Protein AF-A0A7X7SM63-F1 (afdb_monomer)

pLDDT: mean 92.42, std 7.91, range [64.44, 98.81]

Sequence (178 aa):
MRKPRIIAAFAYRYEPDWLIDDLRENLSWVDGFAELNDRDRTEPWRVRAERSSELKRLALEMEPDWIYWTAPDERLEDRAADVLRALAERRRLGRVTLHLRELWTPGAWRADGVWGRKRRTRFFRPDGRHLARRAVDLNIYHLKMIEPENRAERQRVHTLANTWDNRRRGFAYMTDER

Structure (mmCIF, N/CA/C/O backbone):
data_AF-A0A7X7SM63-F1
#
_entry.id   AF-A0A7X7SM63-F1
#
loop_
_atom_site.group_PDB
_atom_site.id
_atom_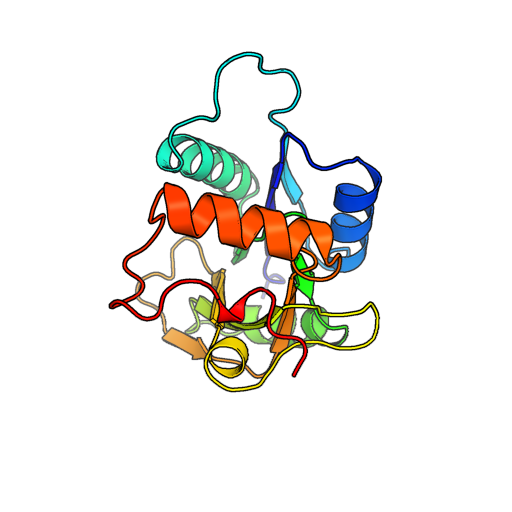site.type_symbol
_atom_site.label_atom_id
_atom_site.label_alt_id
_atom_site.label_comp_id
_atom_site.label_asym_id
_atom_site.label_entity_id
_atom_site.label_seq_id
_atom_site.pdbx_PDB_ins_code
_atom_site.Cartn_x
_atom_site.Cartn_y
_atom_site.Cartn_z
_atom_site.occupancy
_atom_site.B_iso_or_equiv
_atom_site.auth_seq_id
_atom_site.auth_comp_id
_atom_site.auth_asym_id
_atom_site.auth_atom_id
_atom_site.pdbx_PDB_model_num
ATOM 1 N N . MET A 1 1 ? -20.284 2.422 20.052 1.00 65.62 1 MET A N 1
ATOM 2 C CA . MET A 1 1 ? -18.870 2.810 19.818 1.00 65.62 1 MET A CA 1
ATOM 3 C C . MET A 1 1 ? -18.793 3.475 18.450 1.00 65.62 1 MET A C 1
ATOM 5 O O . MET A 1 1 ? -19.517 3.032 17.569 1.00 65.62 1 MET A O 1
ATOM 9 N N . ARG A 1 2 ? -17.991 4.536 18.265 1.00 87.31 2 ARG A N 1
ATOM 10 C CA . ARG A 1 2 ? -17.812 5.156 16.937 1.00 87.31 2 ARG A CA 1
ATOM 11 C C . ARG A 1 2 ? -17.118 4.158 15.999 1.00 87.31 2 ARG A C 1
ATOM 13 O O . ARG A 1 2 ? -16.179 3.491 16.429 1.00 87.31 2 ARG A O 1
ATOM 20 N N . LYS A 1 3 ? -17.571 4.071 14.742 1.00 92.06 3 LYS A N 1
ATOM 21 C CA . LYS A 1 3 ? -16.912 3.287 13.683 1.00 92.06 3 LYS A CA 1
ATOM 22 C C . LYS A 1 3 ? -15.440 3.730 13.559 1.00 92.06 3 LYS A C 1
ATOM 24 O O . LYS A 1 3 ? -15.211 4.940 13.461 1.00 92.06 3 LYS A O 1
ATOM 29 N N . PRO A 1 4 ? -14.458 2.805 13.572 1.00 96.69 4 PRO A N 1
ATOM 30 C CA . PRO A 1 4 ? -13.053 3.161 13.397 1.00 96.69 4 PRO A CA 1
ATOM 31 C C . PRO A 1 4 ? -12.824 3.881 12.066 1.00 96.69 4 PRO A C 1
ATOM 33 O O . PRO A 1 4 ? -13.237 3.377 11.020 1.00 96.69 4 PRO A O 1
ATOM 36 N N . ARG A 1 5 ? -12.149 5.030 12.121 1.00 98.06 5 ARG A N 1
ATOM 37 C CA . ARG A 1 5 ? -11.764 5.844 10.968 1.00 98.06 5 ARG A CA 1
ATOM 38 C C . ARG A 1 5 ? -10.471 5.303 10.364 1.00 98.06 5 ARG A C 1
ATOM 40 O O . ARG A 1 5 ? -9.452 5.211 11.050 1.00 98.06 5 ARG A O 1
ATOM 47 N N . ILE A 1 6 ? -10.522 4.938 9.092 1.00 98.69 6 ILE A N 1
ATOM 48 C CA . ILE A 1 6 ? -9.435 4.325 8.333 1.00 98.69 6 ILE A CA 1
ATOM 49 C C . ILE A 1 6 ? -8.991 5.293 7.245 1.00 98.69 6 ILE A C 1
ATOM 51 O O . ILE A 1 6 ? -9.789 5.648 6.385 1.00 98.69 6 ILE A O 1
ATOM 55 N N . ILE A 1 7 ? -7.716 5.671 7.257 1.00 98.81 7 ILE A N 1
ATOM 56 C CA . ILE A 1 7 ? -7.120 6.544 6.242 1.00 98.81 7 ILE A CA 1
ATOM 57 C C . ILE A 1 7 ? -6.107 5.749 5.427 1.00 98.81 7 ILE A C 1
ATOM 59 O O . ILE A 1 7 ? -5.175 5.160 5.982 1.00 98.81 7 ILE A O 1
ATOM 63 N N . ALA A 1 8 ? -6.276 5.719 4.109 1.00 98.81 8 ALA A N 1
ATOM 64 C CA . ALA A 1 8 ? -5.251 5.202 3.215 1.00 98.81 8 ALA A CA 1
ATOM 65 C C . ALA A 1 8 ? -4.164 6.264 3.016 1.00 98.81 8 ALA A C 1
ATOM 67 O O . ALA A 1 8 ? -4.473 7.435 2.828 1.00 98.81 8 ALA A O 1
ATOM 68 N N . ALA A 1 9 ? -2.896 5.864 3.071 1.00 98.75 9 ALA A N 1
ATOM 69 C CA . ALA A 1 9 ? -1.756 6.761 2.926 1.00 98.75 9 ALA A CA 1
ATOM 70 C C . ALA A 1 9 ? -0.809 6.242 1.844 1.00 98.75 9 ALA A C 1
ATOM 72 O O . ALA A 1 9 ? -0.283 5.129 1.960 1.00 98.75 9 ALA A O 1
ATOM 73 N N . PHE A 1 10 ? -0.570 7.048 0.812 1.00 98.12 10 PHE A N 1
ATOM 74 C CA . PHE A 1 10 ? 0.353 6.727 -0.275 1.00 98.12 10 PHE A CA 1
ATOM 75 C C . PHE A 1 10 ? 0.996 7.992 -0.857 1.00 98.12 10 PHE A C 1
ATOM 77 O O . PHE A 1 10 ? 0.507 9.107 -0.697 1.00 98.12 10 PHE A O 1
ATOM 84 N N . ALA A 1 11 ? 2.143 7.808 -1.505 1.00 96.06 11 ALA A N 1
ATOM 85 C CA . ALA A 1 11 ? 2.882 8.873 -2.173 1.00 96.06 11 ALA A CA 1
ATOM 86 C C . ALA A 1 11 ? 3.219 8.437 -3.596 1.00 96.06 11 ALA A C 1
ATOM 88 O O . ALA A 1 11 ? 3.510 7.257 -3.812 1.00 96.06 11 ALA A O 1
ATOM 89 N N . TYR A 1 12 ? 3.225 9.384 -4.526 1.00 94.06 12 TYR A N 1
ATOM 90 C CA . TYR A 1 12 ? 3.512 9.141 -5.937 1.00 94.06 12 TYR A CA 1
ATOM 91 C C . TYR A 1 12 ? 4.202 10.344 -6.574 1.00 94.06 12 TYR A C 1
ATOM 93 O O . TYR A 1 12 ? 4.116 11.469 -6.081 1.00 94.06 12 TYR A O 1
ATOM 101 N N . ARG A 1 13 ? 4.922 10.081 -7.663 1.00 91.31 13 ARG A N 1
ATOM 102 C CA . ARG A 1 13 ? 5.610 11.103 -8.462 1.00 91.31 13 ARG A CA 1
ATOM 103 C C . ARG A 1 13 ? 5.678 10.760 -9.939 1.00 91.31 13 ARG A C 1
ATOM 105 O O . ARG A 1 13 ? 5.545 11.648 -10.764 1.00 91.31 13 ARG A O 1
ATOM 112 N N . TYR A 1 14 ? 5.933 9.501 -10.272 1.00 89.56 14 TYR A N 1
ATOM 113 C CA . TYR A 1 14 ? 6.109 9.071 -11.665 1.00 89.56 14 TYR A CA 1
ATOM 114 C C . TYR A 1 14 ? 4.951 8.207 -12.149 1.00 89.56 14 TYR A C 1
ATOM 116 O O . TYR A 1 14 ? 4.842 7.904 -13.331 1.00 89.56 14 TYR A O 1
ATOM 124 N N . GLU A 1 15 ? 4.101 7.787 -11.221 1.00 92.94 15 GLU A N 1
ATOM 125 C CA . GLU A 1 15 ? 2.956 6.950 -11.485 1.00 92.94 15 GLU A CA 1
ATOM 126 C C . GLU A 1 15 ? 1.916 7.723 -12.309 1.00 92.94 15 GLU A C 1
ATOM 128 O O . GLU A 1 15 ? 1.622 8.879 -11.980 1.00 92.94 15 GLU A O 1
ATOM 133 N N . PRO A 1 16 ? 1.368 7.117 -13.376 1.00 94.62 16 PRO A N 1
ATOM 134 C CA . 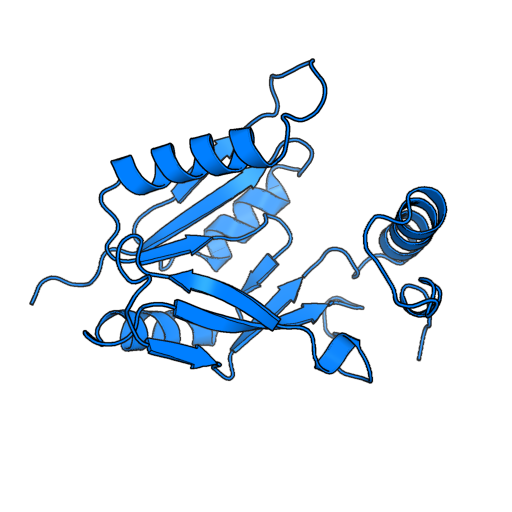PRO A 1 16 ? 0.353 7.748 -14.212 1.00 94.62 16 PRO A CA 1
ATOM 135 C C . PRO A 1 16 ? -0.982 7.862 -13.467 1.00 94.62 16 PRO A C 1
ATOM 137 O O . PRO A 1 16 ? -1.242 7.100 -12.536 1.00 94.62 16 PRO A O 1
ATOM 140 N N . ASP A 1 17 ? -1.843 8.786 -13.898 1.00 96.25 17 ASP A N 1
ATOM 141 C CA . ASP A 1 17 ? -3.137 9.052 -13.247 1.00 96.25 17 ASP A CA 1
ATOM 142 C C . ASP A 1 17 ? -4.014 7.812 -13.128 1.00 96.25 17 ASP A C 1
ATOM 144 O O . ASP A 1 17 ? -4.489 7.511 -12.037 1.00 96.25 17 ASP A O 1
ATOM 148 N N . TRP A 1 18 ? -4.109 7.018 -14.197 1.00 96.50 18 TRP A N 1
ATOM 149 C CA . TRP A 1 18 ? -4.913 5.795 -14.193 1.00 96.50 18 TRP A CA 1
ATOM 150 C C . TRP A 1 18 ? -4.514 4.820 -13.075 1.00 96.50 18 TRP A C 1
ATOM 152 O O . TRP A 1 18 ? -5.370 4.136 -12.525 1.00 96.50 18 TRP A O 1
ATOM 162 N N . LEU A 1 19 ? -3.229 4.765 -12.696 1.00 96.06 19 LEU A N 1
ATOM 163 C CA . LEU A 1 19 ? -2.759 3.867 -11.638 1.00 96.06 19 LEU A CA 1
ATOM 164 C C . LEU A 1 19 ? -3.182 4.369 -10.252 1.00 96.06 19 LEU A C 1
ATOM 166 O O . LEU A 1 19 ? -3.439 3.561 -9.354 1.00 96.06 19 LEU A O 1
ATOM 170 N N . ILE A 1 20 ? -3.238 5.693 -10.083 1.00 98.19 20 ILE A N 1
ATOM 171 C CA . ILE A 1 20 ? -3.711 6.346 -8.860 1.00 98.19 20 ILE A CA 1
ATOM 172 C C . ILE A 1 20 ? -5.225 6.195 -8.730 1.00 98.19 20 ILE A C 1
ATOM 174 O O . ILE A 1 20 ? -5.712 5.870 -7.649 1.00 98.19 20 ILE A O 1
ATOM 178 N N . ASP A 1 21 ? -5.962 6.384 -9.819 1.00 98.25 21 ASP A N 1
ATOM 179 C CA . ASP A 1 21 ? -7.420 6.273 -9.822 1.00 98.25 21 ASP A CA 1
ATOM 180 C C . ASP A 1 21 ? -7.873 4.840 -9.531 1.00 98.25 21 ASP A C 1
ATOM 182 O O . ASP A 1 21 ? -8.702 4.627 -8.648 1.00 98.25 21 ASP A O 1
ATOM 186 N N . ASP A 1 22 ? -7.230 3.850 -10.147 1.00 97.75 22 ASP A N 1
ATOM 187 C CA . ASP A 1 22 ? -7.488 2.432 -9.879 1.00 97.75 22 ASP A CA 1
ATOM 188 C C . ASP A 1 22 ? -7.125 2.033 -8.427 1.00 97.75 22 ASP A C 1
ATOM 190 O O . ASP A 1 22 ? -7.806 1.227 -7.789 1.00 97.75 22 ASP A O 1
ATOM 194 N N . LEU A 1 23 ? -6.097 2.654 -7.824 1.00 98.56 23 LEU A N 1
ATOM 195 C CA . LEU A 1 23 ? -5.823 2.486 -6.389 1.00 98.56 23 LEU A CA 1
ATOM 196 C C . LEU A 1 23 ? -6.958 3.058 -5.529 1.00 98.56 23 LEU A C 1
ATOM 198 O O . LEU A 1 23 ? -7.365 2.424 -4.552 1.00 98.56 23 LEU A O 1
ATOM 202 N N . ARG A 1 24 ? -7.442 4.264 -5.848 1.00 98.62 24 ARG A N 1
ATOM 203 C CA . ARG A 1 24 ? -8.539 4.906 -5.109 1.00 98.62 24 ARG A CA 1
ATOM 204 C C . ARG A 1 24 ? -9.820 4.090 -5.213 1.00 98.62 24 ARG A C 1
ATOM 206 O O . ARG A 1 24 ? -10.508 3.948 -4.206 1.00 98.62 24 ARG A O 1
ATOM 213 N N . GLU A 1 25 ? -10.104 3.509 -6.375 1.00 98.56 25 GLU A N 1
ATOM 214 C CA . GLU A 1 25 ? -11.235 2.601 -6.570 1.00 98.56 25 GLU A CA 1
ATOM 215 C C . GLU A 1 25 ? -11.108 1.350 -5.686 1.00 98.56 25 GLU A C 1
ATOM 217 O O . GLU A 1 25 ? -12.004 1.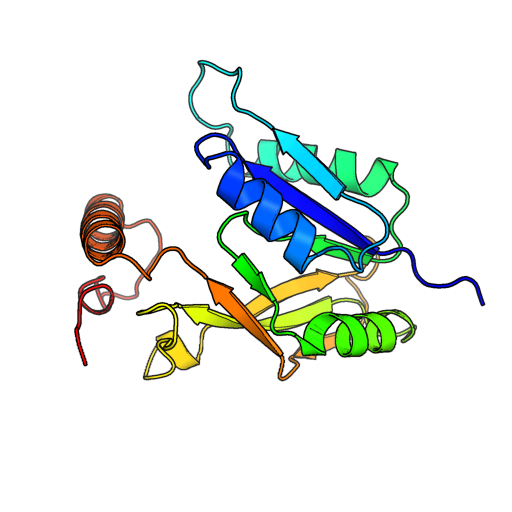0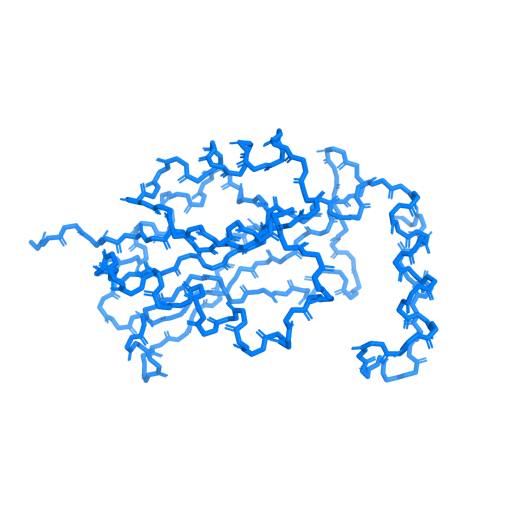70 -4.883 1.00 98.56 25 GLU A O 1
ATOM 222 N N . ASN A 1 26 ? -9.955 0.666 -5.727 1.00 98.50 26 ASN A N 1
ATOM 223 C CA . ASN A 1 26 ? -9.669 -0.503 -4.882 1.00 98.50 26 ASN A CA 1
ATOM 224 C C . ASN A 1 26 ? -9.769 -0.200 -3.373 1.00 98.50 26 ASN A C 1
ATOM 226 O O . ASN A 1 26 ? -10.050 -1.081 -2.557 1.00 98.50 26 ASN A O 1
ATOM 230 N N . LEU A 1 27 ? -9.545 1.057 -2.988 1.00 98.62 27 LEU A N 1
ATOM 231 C CA . LEU A 1 27 ? -9.586 1.532 -1.609 1.00 98.62 27 LEU A CA 1
ATOM 232 C C . LEU A 1 27 ? -10.815 2.386 -1.287 1.00 98.62 27 LEU A C 1
ATOM 234 O O . LEU A 1 27 ? -10.866 2.967 -0.208 1.00 98.62 27 LEU A O 1
ATOM 238 N N . SER A 1 28 ? -11.828 2.427 -2.152 1.00 98.12 28 SER A N 1
ATOM 239 C CA . SER A 1 28 ? -13.031 3.264 -1.991 1.00 98.12 28 SER A CA 1
ATOM 240 C C . SER A 1 28 ? -13.815 3.003 -0.695 1.00 98.12 28 SER A C 1
ATOM 242 O O . SER A 1 28 ? -14.612 3.829 -0.258 1.00 98.12 28 SER A O 1
ATOM 244 N N . TRP A 1 29 ? -13.555 1.874 -0.036 1.00 97.94 29 TRP A N 1
ATOM 245 C CA . TRP A 1 29 ? -14.133 1.494 1.248 1.00 97.94 29 TRP A CA 1
ATOM 246 C C . TRP A 1 29 ? -13.511 2.201 2.467 1.00 97.94 29 TRP A C 1
ATOM 248 O O . TRP A 1 29 ? -14.039 2.036 3.573 1.00 97.94 29 TRP A O 1
ATOM 258 N N . VAL A 1 30 ? -12.389 2.922 2.331 1.00 98.50 30 VAL A N 1
ATOM 259 C CA . VAL A 1 30 ? -11.742 3.680 3.426 1.00 98.50 30 VAL A CA 1
ATOM 260 C C . VAL A 1 30 ? -12.432 5.029 3.670 1.00 98.50 30 VAL A C 1
ATOM 262 O O . VAL A 1 30 ? -13.278 5.455 2.896 1.00 98.50 30 VAL A O 1
ATOM 265 N N . ASP A 1 31 ? -12.100 5.711 4.768 1.00 98.56 31 ASP A N 1
ATOM 266 C CA . ASP A 1 31 ? -12.757 6.967 5.171 1.00 98.56 31 ASP A CA 1
ATOM 267 C C . ASP A 1 31 ? -12.008 8.230 4.694 1.00 98.56 31 ASP A C 1
ATOM 269 O O . ASP A 1 31 ? -12.405 9.351 5.014 1.00 98.56 31 ASP A O 1
ATOM 273 N N . GLY A 1 32 ? -10.899 8.067 3.970 1.00 98.44 32 GLY A N 1
ATOM 274 C CA . GLY A 1 32 ? -10.148 9.167 3.371 1.00 98.44 32 GLY A CA 1
ATOM 275 C C . GLY A 1 32 ? -8.767 8.767 2.854 1.00 98.44 32 GLY A C 1
ATOM 276 O O . GLY A 1 32 ? -8.228 7.713 3.206 1.00 98.44 32 GLY A O 1
ATOM 277 N N . PHE A 1 33 ? -8.192 9.651 2.040 1.00 98.75 33 PHE A N 1
ATOM 278 C CA . PHE A 1 33 ? -6.893 9.478 1.401 1.00 98.75 33 PHE A CA 1
ATOM 279 C C . PHE A 1 33 ? -5.928 10.582 1.837 1.00 98.75 33 PHE A C 1
ATOM 281 O O . PHE A 1 33 ? -6.157 11.761 1.581 1.00 98.75 33 PHE A O 1
ATOM 288 N N . ALA A 1 34 ? -4.843 10.188 2.495 1.00 98.56 34 ALA A N 1
ATOM 289 C CA . ALA A 1 34 ? -3.681 11.030 2.716 1.00 98.56 34 ALA A CA 1
ATOM 290 C C . ALA A 1 34 ? -2.713 10.818 1.552 1.00 98.56 34 ALA A C 1
ATOM 292 O O . ALA A 1 34 ? -2.039 9.788 1.467 1.00 98.56 34 ALA A O 1
ATOM 293 N N . GLU A 1 35 ? -2.672 11.785 0.645 1.00 97.62 35 GLU A N 1
ATOM 294 C CA . GLU A 1 35 ? -1.914 11.688 -0.597 1.00 97.62 35 GLU A CA 1
ATOM 295 C C . GLU A 1 35 ? -0.758 12.674 -0.612 1.00 97.62 35 GLU A C 1
ATOM 297 O O . GLU A 1 35 ? -0.945 13.874 -0.424 1.00 97.62 35 GLU A O 1
ATOM 302 N N . LEU A 1 36 ? 0.440 12.167 -0.887 1.00 96.19 36 LEU A N 1
ATOM 303 C CA . LEU A 1 36 ? 1.595 13.006 -1.180 1.00 96.19 36 LEU A CA 1
ATOM 304 C C . LEU A 1 36 ? 1.920 12.915 -2.674 1.00 96.19 36 LEU A C 1
ATOM 306 O O . LEU A 1 36 ? 2.619 11.992 -3.105 1.00 96.19 36 LEU A O 1
ATOM 310 N N . ASN A 1 37 ? 1.397 13.872 -3.440 1.00 94.25 37 ASN A N 1
ATOM 311 C CA . ASN A 1 37 ? 1.716 14.066 -4.851 1.00 94.25 37 ASN A CA 1
ATOM 312 C C . ASN A 1 37 ? 2.986 14.922 -4.977 1.00 94.25 37 ASN A C 1
ATOM 314 O O . ASN A 1 37 ? 2.984 16.095 -4.614 1.00 94.25 37 ASN A O 1
ATOM 318 N N . ASP A 1 38 ? 4.066 14.326 -5.479 1.00 91.12 38 ASP A N 1
ATOM 319 C CA . ASP A 1 38 ? 5.384 14.962 -5.606 1.00 91.12 38 ASP A CA 1
ATOM 320 C C . ASP A 1 38 ? 5.758 15.263 -7.073 1.00 91.12 38 ASP A C 1
ATOM 322 O O . ASP A 1 38 ? 6.936 15.441 -7.387 1.00 91.12 38 ASP A O 1
ATOM 326 N N . ARG A 1 39 ? 4.776 15.270 -7.992 1.00 90.38 39 ARG A N 1
ATOM 327 C CA . ARG A 1 39 ? 4.979 15.409 -9.452 1.00 90.38 39 ARG A CA 1
ATOM 328 C C . ARG A 1 39 ? 5.608 16.731 -9.878 1.00 90.38 39 ARG A C 1
ATOM 330 O O . ARG A 1 39 ? 6.447 16.727 -10.773 1.00 90.38 39 ARG A O 1
ATOM 337 N N . ASP A 1 40 ? 5.247 17.827 -9.219 1.00 87.44 40 ASP A N 1
ATOM 338 C CA . ASP A 1 40 ? 5.683 19.175 -9.615 1.00 87.44 40 ASP A CA 1
ATOM 339 C C . ASP A 1 40 ? 7.127 19.488 -9.202 1.00 87.44 40 ASP A C 1
ATOM 341 O O . ASP A 1 40 ? 7.682 20.533 -9.545 1.00 87.44 40 ASP A O 1
ATOM 345 N N . ARG A 1 41 ? 7.769 18.587 -8.454 1.00 82.81 41 ARG A N 1
ATOM 346 C CA . ARG A 1 41 ? 9.151 18.776 -8.028 1.00 82.81 41 ARG A CA 1
ATOM 347 C C . ARG A 1 41 ? 10.137 18.426 -9.122 1.00 82.81 41 ARG A C 1
ATOM 349 O O . ARG A 1 41 ? 10.047 17.382 -9.769 1.00 82.81 41 ARG A O 1
ATOM 356 N N . THR A 1 42 ? 11.178 19.241 -9.215 1.00 78.44 42 THR A N 1
ATOM 357 C CA . THR A 1 42 ? 12.301 19.040 -10.134 1.00 78.44 42 THR A CA 1
ATOM 358 C C . THR A 1 42 ? 13.523 18.438 -9.440 1.00 78.44 42 THR A C 1
ATOM 360 O O . THR A 1 42 ? 14.338 17.799 -10.103 1.00 78.44 42 THR A O 1
ATOM 363 N N . GLU A 1 43 ? 13.650 18.548 -8.110 1.00 81.19 43 GLU A N 1
ATOM 364 C CA . GLU A 1 43 ? 14.788 17.963 -7.388 1.00 81.19 43 GLU A CA 1
ATOM 365 C C . GLU A 1 43 ? 14.692 16.432 -7.321 1.00 81.19 43 GLU A C 1
ATOM 367 O O . GLU A 1 43 ? 13.588 15.880 -7.397 1.00 81.19 43 GLU A O 1
ATOM 372 N N . PRO A 1 44 ? 15.810 15.706 -7.129 1.00 75.12 44 PRO A N 1
ATOM 373 C CA . PRO A 1 44 ? 15.775 14.269 -6.876 1.00 75.12 44 PRO A CA 1
ATOM 374 C C . PRO A 1 44 ? 14.815 13.894 -5.740 1.00 75.12 44 PRO A C 1
ATOM 376 O O . PRO A 1 44 ? 14.492 14.711 -4.877 1.00 75.12 44 PRO A O 1
ATOM 379 N N . TRP A 1 45 ? 14.358 12.637 -5.726 1.00 65.00 45 TRP A N 1
ATOM 380 C CA . TRP A 1 45 ? 13.504 12.137 -4.647 1.00 65.00 45 TRP A CA 1
ATOM 381 C C . TRP A 1 45 ? 14.088 12.482 -3.278 1.00 65.00 45 TRP A C 1
ATOM 383 O O . TRP A 1 45 ? 15.266 12.227 -3.015 1.00 65.00 45 TRP A O 1
ATOM 393 N N . ARG A 1 46 ? 13.228 12.984 -2.384 1.00 68.94 46 ARG A N 1
ATOM 394 C CA . ARG A 1 46 ? 13.576 13.162 -0.974 1.00 68.94 46 ARG A CA 1
ATOM 395 C C . ARG A 1 46 ? 14.189 11.887 -0.406 1.00 68.94 46 ARG A C 1
ATOM 397 O O . ARG A 1 46 ? 13.786 10.770 -0.759 1.00 68.94 46 ARG A O 1
ATOM 404 N N . VAL A 1 47 ? 15.072 12.055 0.579 1.00 77.38 47 VAL A N 1
ATOM 405 C CA . VAL A 1 47 ? 15.471 10.941 1.440 1.00 77.38 47 VAL A CA 1
ATOM 406 C C . VAL A 1 47 ? 14.192 10.289 1.961 1.00 77.38 47 VAL A C 1
ATOM 408 O O . VAL A 1 47 ? 13.288 10.963 2.458 1.00 77.38 47 VAL A O 1
ATOM 411 N N . ARG A 1 48 ? 14.091 8.963 1.827 1.00 81.06 48 ARG A N 1
ATOM 412 C CA . ARG A 1 48 ? 12.880 8.184 2.145 1.00 81.06 48 ARG A CA 1
ATOM 413 C C . ARG A 1 48 ? 12.243 8.566 3.487 1.00 81.06 48 ARG A C 1
ATOM 415 O O . ARG A 1 48 ? 11.019 8.500 3.615 1.00 81.06 48 ARG A O 1
ATOM 422 N N . ALA A 1 49 ? 13.067 8.919 4.473 1.00 85.75 49 ALA A N 1
ATOM 423 C CA . ALA A 1 49 ? 12.636 9.361 5.791 1.00 85.75 49 ALA A CA 1
ATOM 424 C C . ALA A 1 49 ? 11.756 10.618 5.727 1.00 85.75 49 ALA A C 1
ATOM 426 O O . ALA A 1 49 ? 10.658 10.588 6.267 1.00 85.75 49 ALA A O 1
ATOM 427 N N . GLU A 1 50 ? 12.170 11.665 5.012 1.00 87.88 50 GLU A N 1
ATOM 428 C CA . GLU A 1 50 ? 11.404 12.913 4.891 1.00 87.88 50 GLU A CA 1
ATOM 429 C C . GLU A 1 50 ? 10.045 12.682 4.236 1.00 87.88 50 GLU A C 1
ATOM 431 O O . GLU A 1 50 ? 9.021 13.086 4.776 1.00 87.88 50 GLU A O 1
ATOM 436 N N . ARG A 1 51 ? 10.020 11.951 3.113 1.00 89.56 51 ARG A N 1
ATOM 437 C CA . ARG A 1 51 ? 8.770 11.589 2.429 1.00 89.56 51 ARG A CA 1
ATOM 438 C C . ARG A 1 51 ? 7.828 10.815 3.350 1.00 89.56 51 ARG A C 1
ATOM 440 O O . ARG A 1 51 ? 6.624 11.037 3.345 1.00 89.56 51 ARG A O 1
ATOM 447 N N . SER A 1 52 ? 8.379 9.887 4.132 1.00 91.88 52 SER A N 1
ATOM 448 C CA . SER A 1 52 ? 7.589 9.097 5.080 1.00 91.88 52 SER A CA 1
ATOM 449 C C . SER A 1 52 ? 7.090 9.955 6.245 1.00 91.88 52 SER A C 1
ATOM 451 O O . SER A 1 52 ? 5.978 9.742 6.711 1.00 91.88 52 SER A O 1
ATOM 453 N N . SER A 1 53 ? 7.874 10.924 6.717 1.00 93.62 53 SER A N 1
ATOM 454 C CA . SER A 1 53 ? 7.441 11.865 7.752 1.00 93.62 53 SER A CA 1
ATOM 455 C C . SER A 1 53 ? 6.307 12.757 7.256 1.00 93.62 53 SER A C 1
ATOM 457 O O . SER A 1 53 ? 5.315 12.907 7.962 1.00 93.62 53 SER A O 1
ATOM 459 N N . GLU A 1 54 ? 6.413 13.272 6.033 1.00 94.94 54 GLU A N 1
ATOM 460 C CA . GLU A 1 54 ? 5.403 14.153 5.448 1.00 94.94 54 GLU A CA 1
ATOM 461 C C . GLU A 1 54 ? 4.089 13.421 5.168 1.00 94.94 54 GLU A C 1
ATOM 463 O O . GLU A 1 54 ? 3.029 13.840 5.624 1.00 94.94 54 GLU A O 1
ATOM 468 N N . LEU A 1 55 ? 4.150 12.254 4.520 1.00 96.69 55 LEU A N 1
ATOM 469 C CA . LEU A 1 55 ? 2.957 11.435 4.303 1.00 96.69 55 LEU A CA 1
ATOM 470 C C . LEU A 1 55 ? 2.305 11.015 5.631 1.00 96.69 55 LEU A C 1
ATOM 472 O O . LEU A 1 55 ? 1.082 10.967 5.751 1.00 96.69 55 LEU A O 1
ATOM 476 N N . LYS A 1 56 ? 3.116 10.733 6.658 1.00 96.81 56 LYS A N 1
ATOM 477 C CA . LYS A 1 56 ? 2.600 10.438 7.996 1.00 96.81 56 LYS A CA 1
ATOM 478 C C . LYS A 1 56 ? 1.909 11.655 8.612 1.00 96.81 56 LYS A C 1
ATOM 480 O O . LYS A 1 56 ? 0.875 11.466 9.240 1.00 96.81 56 LYS A O 1
ATOM 485 N N . ARG A 1 57 ? 2.457 12.864 8.453 1.00 98.06 57 ARG A N 1
ATOM 486 C CA . ARG A 1 57 ? 1.832 14.111 8.921 1.00 98.06 57 ARG A CA 1
ATOM 487 C C . ARG A 1 57 ? 0.451 14.286 8.288 1.00 98.06 57 ARG A C 1
ATOM 489 O O . ARG A 1 57 ? -0.519 14.371 9.032 1.00 98.06 57 ARG A O 1
ATOM 496 N N . LEU A 1 58 ? 0.363 14.203 6.957 1.00 98.31 58 LEU A N 1
ATOM 497 C CA . LEU A 1 58 ? -0.903 14.279 6.214 1.00 98.31 58 LEU A CA 1
ATOM 498 C C . LEU A 1 58 ? -1.923 13.253 6.719 1.00 98.31 58 LEU A C 1
ATOM 500 O O . LEU A 1 58 ? -3.075 13.586 6.973 1.00 98.31 58 LEU A O 1
ATOM 504 N N . ALA A 1 59 ? -1.492 12.007 6.932 1.00 98.38 59 ALA A N 1
ATOM 505 C CA . ALA A 1 59 ? -2.374 10.975 7.460 1.00 98.38 59 ALA A CA 1
ATOM 506 C C . ALA A 1 59 ? -2.861 11.283 8.880 1.00 98.38 59 ALA A C 1
ATOM 508 O O . ALA A 1 59 ? -4.021 11.025 9.173 1.00 98.38 59 ALA A O 1
ATOM 509 N N . LEU A 1 60 ? -2.009 11.818 9.761 1.00 98.31 60 LEU A N 1
ATOM 510 C CA . LEU A 1 60 ? -2.375 12.136 11.145 1.00 98.31 60 LEU A CA 1
ATOM 511 C C . LEU A 1 60 ? -3.313 13.341 11.266 1.00 98.31 60 LEU A C 1
ATOM 513 O O . LEU A 1 60 ? -4.165 13.332 12.149 1.00 98.31 60 LEU A O 1
ATOM 517 N N . GLU A 1 61 ? -3.194 14.332 10.383 1.00 98.38 61 GLU A N 1
ATOM 518 C CA . GLU A 1 61 ? -4.094 15.498 10.324 1.00 98.38 61 GLU A CA 1
ATOM 519 C C . GLU A 1 61 ? -5.547 15.113 10.020 1.00 98.38 61 GLU A C 1
ATOM 521 O O . GLU A 1 61 ? -6.470 15.846 10.355 1.00 98.38 61 GLU A O 1
ATOM 526 N N . MET A 1 62 ? -5.764 13.926 9.449 1.00 98.44 62 MET A N 1
ATOM 527 C CA . MET A 1 62 ? -7.093 13.359 9.202 1.00 98.44 62 MET A CA 1
ATOM 528 C C . MET A 1 62 ? -7.660 12.570 10.398 1.00 98.44 62 MET A C 1
ATOM 530 O O . MET A 1 62 ? -8.685 11.901 10.249 1.00 98.44 62 MET A O 1
ATOM 534 N N . GLU A 1 63 ? -6.982 12.598 11.550 1.00 97.81 63 GLU A N 1
ATOM 535 C CA . GLU A 1 63 ? -7.364 11.932 12.806 1.00 97.81 63 GLU A CA 1
ATOM 536 C C . GLU A 1 63 ? -7.741 10.435 12.656 1.00 97.81 63 GLU A C 1
ATOM 538 O O . GLU A 1 63 ? -8.836 10.006 13.040 1.00 97.81 63 GLU A O 1
ATOM 543 N N . PRO A 1 64 ? -6.861 9.593 12.080 1.00 98.19 64 PRO A N 1
ATOM 544 C CA . PRO A 1 64 ? -7.147 8.185 11.849 1.00 98.19 64 PRO A CA 1
ATOM 545 C C . PRO A 1 64 ? -7.135 7.381 13.150 1.00 98.19 64 PRO A C 1
ATOM 547 O O . PRO A 1 64 ? -6.204 7.478 13.950 1.00 98.19 64 PRO A O 1
ATOM 550 N N . ASP A 1 65 ? -8.079 6.449 13.284 1.00 97.88 65 ASP A N 1
ATOM 551 C CA . ASP A 1 65 ? -7.920 5.328 14.215 1.00 97.88 65 ASP A CA 1
ATOM 552 C C . ASP A 1 65 ? -6.931 4.296 13.639 1.00 97.88 65 ASP A C 1
ATOM 554 O O . ASP A 1 65 ? -6.172 3.654 14.371 1.00 97.88 65 ASP A O 1
ATOM 558 N N . TRP A 1 66 ? -6.926 4.153 12.309 1.00 98.56 66 TRP A N 1
ATOM 559 C CA . TRP A 1 66 ? -6.076 3.236 11.557 1.00 98.56 66 TRP A CA 1
ATOM 560 C C . TRP A 1 66 ? -5.568 3.863 10.258 1.00 98.56 66 TRP A C 1
ATOM 562 O O . TRP A 1 66 ? -6.287 4.583 9.572 1.00 98.56 66 TRP A O 1
ATOM 572 N N . ILE A 1 67 ? -4.339 3.515 9.886 1.00 98.75 67 ILE A N 1
ATOM 573 C CA . ILE A 1 67 ? -3.717 3.882 8.617 1.00 98.75 67 ILE A CA 1
ATOM 574 C C . ILE A 1 67 ? -3.517 2.619 7.777 1.00 98.75 67 ILE A C 1
ATOM 576 O O . ILE A 1 67 ? -2.933 1.642 8.260 1.00 98.75 67 ILE A O 1
ATOM 580 N N . TYR A 1 68 ? -3.964 2.650 6.521 1.00 98.69 68 TYR A N 1
ATOM 581 C CA . TYR A 1 68 ? -3.570 1.703 5.479 1.00 98.69 68 TYR A CA 1
ATOM 582 C C . TYR A 1 68 ? -2.471 2.329 4.611 1.00 98.69 68 TYR A C 1
ATOM 584 O O . TYR A 1 68 ? -2.731 3.112 3.706 1.00 98.69 68 TYR A O 1
ATOM 592 N N . TRP A 1 69 ? -1.216 2.023 4.922 1.00 98.44 69 TRP A N 1
ATOM 593 C CA . TRP A 1 69 ? -0.055 2.589 4.244 1.00 98.44 69 TRP A CA 1
ATOM 594 C C . TRP A 1 69 ? 0.335 1.743 3.045 1.00 98.44 69 TRP A C 1
ATOM 596 O O . TRP A 1 69 ? 0.858 0.652 3.248 1.00 98.44 69 TRP A O 1
ATOM 606 N N . THR A 1 70 ? 0.195 2.247 1.824 1.00 97.88 70 THR A N 1
ATOM 607 C CA . THR A 1 70 ? 0.366 1.457 0.594 1.00 97.88 70 THR A CA 1
ATOM 608 C C . THR A 1 70 ? 1.280 2.143 -0.423 1.00 97.88 70 THR A C 1
ATOM 610 O O . THR A 1 70 ? 1.745 3.265 -0.204 1.00 97.88 70 THR A O 1
ATOM 613 N N . ALA A 1 71 ? 1.599 1.438 -1.505 1.00 95.94 71 ALA A N 1
ATOM 614 C CA . ALA A 1 71 ? 2.177 2.023 -2.710 1.00 95.94 71 ALA A CA 1
ATOM 615 C C . ALA A 1 71 ? 1.114 2.100 -3.824 1.00 95.94 71 ALA A C 1
ATOM 617 O O . ALA A 1 71 ? 0.160 1.317 -3.788 1.00 95.94 71 ALA A O 1
ATOM 618 N N . PRO A 1 72 ? 1.262 3.011 -4.802 1.00 96.94 72 PRO A N 1
ATOM 619 C CA . PRO A 1 72 ? 0.328 3.109 -5.920 1.00 96.94 72 PRO A CA 1
ATOM 620 C C . PRO A 1 72 ? 0.195 1.855 -6.782 1.00 96.94 72 PRO A C 1
ATOM 622 O O . PRO A 1 72 ? -0.838 1.644 -7.401 1.00 96.94 72 PRO A O 1
ATOM 625 N N . ASP A 1 73 ? 1.225 1.015 -6.814 1.00 96.44 73 ASP A N 1
ATOM 626 C CA . ASP A 1 73 ? 1.293 -0.236 -7.568 1.00 96.44 73 ASP A CA 1
ATOM 627 C C . ASP A 1 73 ? 0.847 -1.463 -6.744 1.00 96.44 73 ASP A C 1
ATOM 629 O O . ASP A 1 73 ? 1.133 -2.599 -7.122 1.00 96.44 73 ASP A O 1
ATOM 633 N N . GLU A 1 74 ? 0.152 -1.265 -5.618 1.00 97.50 74 GLU A N 1
ATOM 634 C CA . GLU A 1 74 ? -0.411 -2.332 -4.780 1.00 97.50 74 GLU A CA 1
ATOM 635 C C . GLU A 1 74 ? -1.955 -2.347 -4.839 1.00 97.50 74 GLU A C 1
ATOM 637 O O . GLU A 1 74 ? -2.591 -1.295 -4.826 1.00 97.50 74 GLU A O 1
ATOM 642 N N . ARG A 1 75 ? -2.570 -3.538 -4.866 1.00 97.50 75 ARG A N 1
ATOM 643 C CA . ARG A 1 75 ? -4.029 -3.760 -4.806 1.00 97.50 75 ARG A CA 1
ATOM 644 C C . ARG A 1 75 ? -4.382 -4.768 -3.725 1.00 97.50 75 ARG A C 1
ATOM 646 O O . ARG A 1 75 ? -3.691 -5.770 -3.571 1.00 97.50 75 ARG A O 1
ATOM 653 N N . LEU A 1 76 ? -5.442 -4.520 -2.971 1.00 98.12 76 LEU A N 1
ATOM 654 C CA . LEU A 1 76 ? -6.019 -5.495 -2.049 1.00 98.12 76 LEU A CA 1
ATOM 655 C C . LEU A 1 76 ? -6.949 -6.462 -2.787 1.00 98.12 76 LEU A C 1
ATOM 657 O O . LEU A 1 76 ? -7.619 -6.061 -3.733 1.00 98.12 76 LEU A O 1
ATOM 661 N N . GLU A 1 77 ? -7.014 -7.710 -2.315 1.00 97.31 77 GLU A N 1
ATOM 662 C CA . GLU A 1 77 ? -8.062 -8.658 -2.723 1.00 97.31 77 GLU A CA 1
ATOM 663 C C . GLU A 1 77 ? -9.464 -8.210 -2.266 1.00 97.31 77 GLU A C 1
ATOM 665 O O . GLU A 1 77 ? -9.596 -7.528 -1.249 1.00 97.31 77 GLU A O 1
ATOM 670 N N . ASP A 1 78 ? -10.511 -8.660 -2.960 1.00 95.50 78 ASP A N 1
ATOM 671 C CA . ASP A 1 78 ? -11.898 -8.184 -2.804 1.00 95.50 78 ASP A CA 1
ATOM 672 C C . ASP A 1 78 ? -12.410 -8.207 -1.356 1.00 95.50 78 ASP A C 1
ATOM 674 O O . ASP A 1 78 ? -12.944 -7.230 -0.833 1.00 95.50 78 ASP A O 1
ATOM 678 N N . ARG A 1 79 ? -12.177 -9.318 -0.653 1.00 97.56 79 ARG A N 1
ATOM 679 C CA . ARG A 1 79 ? -12.612 -9.522 0.742 1.00 97.56 79 ARG A CA 1
ATOM 680 C C . ARG A 1 79 ? -11.828 -8.701 1.773 1.00 97.56 79 ARG A C 1
ATOM 682 O O . ARG A 1 79 ? -12.106 -8.792 2.972 1.00 97.56 79 ARG A O 1
ATOM 689 N N . ALA A 1 80 ? -10.810 -7.943 1.363 1.00 98.06 80 ALA A N 1
ATOM 690 C CA . ALA A 1 80 ? -9.968 -7.205 2.296 1.00 98.06 80 ALA A CA 1
ATOM 691 C C . ALA A 1 80 ? -10.739 -6.113 3.040 1.00 98.06 80 ALA A C 1
ATOM 693 O O . ALA A 1 80 ? -10.471 -5.910 4.224 1.00 98.06 80 ALA A O 1
ATOM 694 N N . ALA A 1 81 ? -11.695 -5.446 2.386 1.00 98.00 81 ALA A N 1
ATOM 695 C CA . ALA A 1 81 ? -12.495 -4.393 3.008 1.00 98.00 81 ALA A CA 1
ATOM 696 C C . ALA A 1 81 ? -13.211 -4.909 4.268 1.00 98.00 81 ALA A C 1
ATOM 698 O O . ALA A 1 81 ? -13.006 -4.378 5.364 1.00 98.00 81 ALA A O 1
ATOM 699 N N . ASP A 1 82 ? -13.955 -6.009 4.136 1.00 98.12 82 ASP A N 1
ATOM 700 C CA . ASP A 1 82 ? -14.708 -6.622 5.234 1.00 98.12 82 ASP A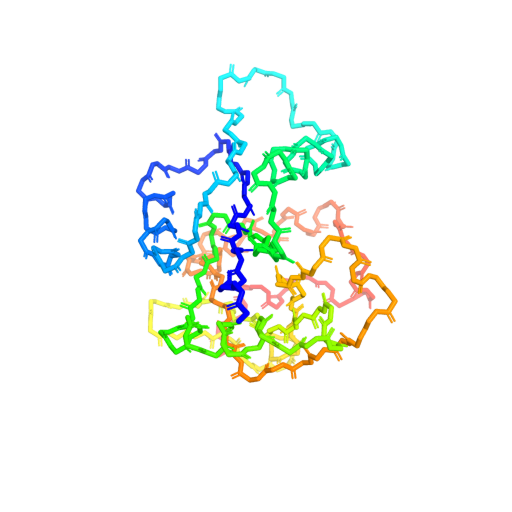 CA 1
ATOM 701 C C . ASP A 1 82 ? -13.786 -7.099 6.358 1.00 98.12 82 ASP A C 1
ATOM 703 O O . ASP A 1 82 ? -13.996 -6.804 7.540 1.00 98.12 82 ASP A O 1
ATOM 707 N N . VAL A 1 83 ? -12.712 -7.806 5.996 1.00 98.19 83 VAL A N 1
ATOM 708 C CA . VAL A 1 83 ? -11.782 -8.371 6.977 1.00 98.19 83 VAL A CA 1
ATOM 709 C C . VAL A 1 83 ? -11.043 -7.268 7.736 1.00 98.19 83 VAL A C 1
ATOM 711 O O . VAL A 1 83 ? -10.914 -7.348 8.960 1.00 98.19 83 VAL A O 1
ATOM 714 N N . LEU A 1 84 ? -10.553 -6.233 7.051 1.00 98.19 84 LEU A N 1
ATOM 715 C CA . LEU A 1 84 ? -9.820 -5.141 7.693 1.00 98.19 84 LEU A CA 1
ATOM 716 C C . LEU A 1 84 ? -10.741 -4.263 8.544 1.00 98.19 84 LEU A C 1
ATOM 718 O O . LEU A 1 84 ? -10.335 -3.883 9.645 1.00 98.19 84 LEU A O 1
ATOM 722 N N . ARG A 1 85 ? -11.985 -4.008 8.113 1.00 97.44 85 ARG A N 1
ATOM 723 C CA . ARG A 1 85 ? -12.991 -3.308 8.930 1.00 97.44 85 ARG A CA 1
ATOM 724 C C . ARG A 1 85 ? -13.300 -4.075 10.217 1.00 97.44 85 ARG A C 1
ATOM 726 O O . ARG A 1 85 ? -13.180 -3.496 11.295 1.00 97.44 85 ARG A O 1
ATOM 733 N N . ALA A 1 86 ? -13.558 -5.380 10.137 1.00 97.12 86 ALA A N 1
ATOM 734 C CA . ALA A 1 86 ? -13.800 -6.210 11.321 1.00 97.12 86 ALA A CA 1
ATOM 735 C C . ALA A 1 86 ? -12.581 -6.276 12.265 1.00 97.12 86 ALA A C 1
ATOM 737 O O . ALA A 1 86 ? -12.707 -6.355 13.490 1.00 97.12 86 ALA A O 1
ATOM 738 N N . LEU A 1 87 ? -11.360 -6.245 11.720 1.00 97.00 87 LEU A N 1
ATOM 739 C CA . LEU A 1 87 ? -10.141 -6.184 12.530 1.00 97.00 87 LEU A CA 1
ATOM 740 C C . LEU A 1 87 ? -9.950 -4.820 13.200 1.00 97.00 87 LEU A C 1
ATOM 742 O O . LEU A 1 87 ? -9.443 -4.780 14.324 1.00 97.00 87 LEU A O 1
ATOM 746 N N . ALA A 1 88 ? -10.362 -3.731 12.549 1.00 96.94 88 ALA A N 1
ATOM 747 C CA . ALA A 1 88 ? -10.223 -2.371 13.064 1.00 96.94 88 ALA A CA 1
ATOM 748 C C . ALA A 1 88 ? -11.003 -2.144 14.370 1.00 96.94 88 ALA A C 1
ATOM 750 O O . ALA A 1 88 ? -10.600 -1.330 15.204 1.00 96.94 88 ALA A O 1
ATOM 751 N N . GLU A 1 89 ? -12.079 -2.902 14.579 1.00 95.56 89 GLU A N 1
ATOM 752 C CA . GLU A 1 89 ? -12.911 -2.870 15.787 1.00 95.56 89 GLU A CA 1
ATOM 753 C C . GLU A 1 89 ? -12.236 -3.542 17.000 1.00 95.56 89 GLU A C 1
ATOM 755 O O . GLU A 1 89 ? -12.619 -3.324 18.154 1.00 95.56 89 GLU A O 1
ATOM 760 N N . ARG A 1 90 ? -11.181 -4.340 16.784 1.00 93.19 90 ARG A N 1
ATOM 761 C CA . ARG A 1 90 ? -10.502 -5.080 17.858 1.00 93.19 90 ARG A CA 1
ATOM 762 C C . ARG A 1 90 ? -9.564 -4.177 18.657 1.00 93.19 90 ARG A C 1
ATOM 764 O O . ARG A 1 90 ? -8.461 -3.850 18.224 1.00 93.19 90 ARG A O 1
ATOM 771 N N . ARG A 1 91 ? -9.937 -3.876 19.906 1.00 87.62 91 ARG A N 1
ATOM 772 C CA . ARG A 1 91 ? -9.205 -2.930 20.779 1.00 87.62 91 ARG A CA 1
ATOM 773 C C . ARG A 1 91 ? -7.726 -3.271 21.019 1.00 87.62 91 ARG A C 1
ATOM 775 O O . ARG A 1 91 ? -6.916 -2.361 21.122 1.00 87.62 91 ARG A O 1
ATOM 782 N N . ARG A 1 92 ? -7.360 -4.558 21.114 1.00 92.69 92 ARG A N 1
ATOM 783 C CA . ARG A 1 92 ? -5.981 -4.994 21.434 1.00 92.69 92 ARG A CA 1
ATOM 784 C C . ARG A 1 92 ? -5.078 -5.200 20.214 1.00 92.69 92 ARG A C 1
ATOM 786 O O . ARG A 1 92 ? -3.928 -5.602 20.381 1.00 92.69 92 ARG A O 1
ATOM 793 N N . LEU A 1 93 ? -5.581 -4.968 19.003 1.00 96.25 93 LEU A N 1
ATOM 794 C CA . LEU A 1 93 ? -4.818 -5.124 17.770 1.00 96.25 93 LEU A CA 1
ATOM 795 C C . LEU A 1 93 ? -4.237 -3.774 17.343 1.00 96.25 93 LEU A C 1
ATOM 797 O O . LEU A 1 93 ? -4.955 -2.783 17.298 1.00 96.25 93 LEU A O 1
ATOM 801 N N . GLY A 1 94 ? -2.942 -3.739 17.029 1.00 97.06 94 GLY A N 1
ATOM 802 C CA . GLY A 1 94 ? -2.254 -2.522 16.589 1.00 97.06 94 GLY A CA 1
ATOM 803 C C . GLY A 1 94 ? -1.692 -2.582 15.181 1.00 97.06 94 GLY A C 1
ATOM 804 O O . GLY A 1 94 ? -1.486 -1.533 14.578 1.00 97.06 94 GLY A O 1
ATOM 805 N N . ARG A 1 95 ? -1.385 -3.776 14.657 1.00 98.12 95 ARG A N 1
ATOM 806 C CA . ARG A 1 95 ? -0.762 -3.940 13.333 1.00 98.12 95 ARG A CA 1
ATOM 807 C C . ARG A 1 95 ? -1.216 -5.221 12.653 1.00 98.12 95 ARG A C 1
ATOM 809 O O . ARG A 1 95 ? -1.244 -6.278 13.283 1.00 98.12 95 ARG A O 1
ATOM 816 N N . VAL A 1 96 ? -1.472 -5.136 11.355 1.00 98.25 96 VAL A N 1
ATOM 817 C CA . VAL A 1 96 ? -1.873 -6.258 10.509 1.00 98.25 96 VAL A CA 1
ATOM 818 C C . VAL A 1 96 ? -0.888 -6.428 9.355 1.00 98.25 96 VAL A C 1
ATOM 820 O O . VAL A 1 96 ? -0.496 -5.470 8.683 1.00 98.25 96 VAL A O 1
ATOM 823 N N . THR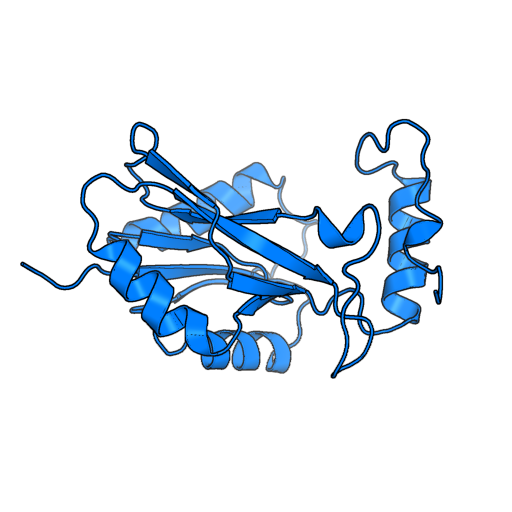 A 1 97 ? -0.469 -7.675 9.159 1.00 98.50 97 THR A N 1
ATOM 824 C CA . THR A 1 97 ? 0.495 -8.090 8.141 1.00 98.50 97 THR A CA 1
ATOM 825 C C . THR A 1 97 ? -0.172 -9.018 7.134 1.00 98.50 97 THR A C 1
ATOM 827 O O . THR A 1 97 ? -0.619 -10.109 7.493 1.00 98.50 97 THR A O 1
ATOM 830 N N . LEU A 1 98 ? -0.150 -8.617 5.869 1.00 98.44 98 LEU A N 1
ATOM 831 C CA . LEU A 1 98 ? -0.764 -9.314 4.743 1.00 98.44 98 LEU A CA 1
ATOM 832 C C . LEU A 1 98 ? 0.303 -10.054 3.924 1.00 98.44 98 LEU A C 1
ATOM 834 O O . LEU A 1 98 ? 1.505 -9.785 4.067 1.00 98.44 98 LEU A O 1
ATOM 838 N N . HIS A 1 99 ? -0.132 -10.997 3.095 1.00 97.94 99 HIS A N 1
ATOM 839 C CA . HIS A 1 99 ? 0.711 -11.607 2.073 1.00 97.94 99 HIS A CA 1
ATOM 840 C C . HIS A 1 99 ? 0.968 -10.598 0.954 1.00 97.94 99 HIS A C 1
ATOM 842 O O . HIS A 1 99 ? 0.052 -9.906 0.529 1.00 97.94 99 HIS A O 1
ATOM 848 N N . LEU A 1 100 ? 2.210 -10.515 0.482 1.00 97.38 100 LEU A N 1
ATOM 849 C CA . LEU A 1 100 ? 2.536 -9.765 -0.727 1.00 97.38 100 LEU A CA 1
ATOM 850 C C . LEU A 1 100 ? 2.673 -10.763 -1.872 1.00 97.38 100 LEU A C 1
ATOM 852 O O . LEU A 1 100 ? 3.546 -11.630 -1.833 1.00 97.38 100 LEU A O 1
ATOM 856 N N . ARG A 1 101 ? 1.803 -10.637 -2.864 1.00 96.50 101 ARG A N 1
ATOM 857 C CA . ARG A 1 101 ? 1.767 -11.444 -4.076 1.00 96.50 101 ARG A CA 1
ATOM 858 C C . ARG A 1 101 ? 2.248 -10.583 -5.221 1.00 96.50 101 ARG A C 1
ATOM 860 O O . ARG A 1 101 ? 1.722 -9.508 -5.463 1.00 96.50 101 ARG A O 1
ATOM 867 N N . GLU A 1 102 ? 3.298 -11.027 -5.882 1.00 94.69 102 GLU A N 1
ATOM 868 C CA . GLU A 1 102 ? 3.893 -10.265 -6.974 1.00 94.69 102 GLU A CA 1
ATOM 869 C C . GLU A 1 102 ? 3.234 -10.777 -8.247 1.00 94.69 102 GLU A C 1
ATOM 871 O O . GLU A 1 102 ? 3.386 -11.959 -8.572 1.00 94.69 102 GLU A O 1
ATOM 876 N N . LEU A 1 103 ? 2.415 -9.931 -8.877 1.00 95.12 103 LEU A N 1
ATOM 877 C CA . LEU A 1 103 ? 1.705 -10.310 -10.094 1.00 95.12 103 LEU A CA 1
ATOM 878 C C . LEU A 1 103 ? 2.718 -10.605 -11.192 1.00 95.12 103 LEU A C 1
ATOM 880 O O . LEU A 1 103 ? 3.732 -9.924 -11.304 1.00 95.12 103 LEU A O 1
ATOM 884 N N . TRP A 1 104 ? 2.442 -11.653 -11.954 1.00 93.69 104 TRP A N 1
ATOM 885 C CA . TRP A 1 104 ? 3.274 -12.116 -13.064 1.00 93.69 104 TRP A CA 1
ATOM 886 C C . TRP A 1 104 ? 2.552 -11.962 -14.397 1.00 93.69 104 TRP A C 1
ATOM 888 O O . TRP A 1 104 ? 3.169 -11.684 -15.415 1.00 93.69 104 TRP A O 1
ATOM 898 N N . THR A 1 105 ? 1.230 -12.116 -14.364 1.00 91.44 105 THR A N 1
ATOM 899 C CA . THR A 1 105 ? 0.286 -11.787 -15.433 1.00 91.44 105 THR A CA 1
ATOM 900 C C . THR A 1 105 ? -0.957 -11.170 -14.777 1.00 91.44 105 THR A C 1
ATOM 902 O O . THR A 1 105 ? -1.077 -11.227 -13.547 1.00 91.44 105 THR A O 1
ATOM 905 N N . PRO A 1 106 ? -1.920 -10.616 -15.536 1.00 89.75 106 PRO A N 1
ATOM 906 C CA . PRO A 1 106 ? -3.147 -10.075 -14.946 1.00 89.75 106 PRO A CA 1
ATOM 907 C C . PRO A 1 106 ? -3.929 -11.079 -14.083 1.00 89.75 106 PRO A C 1
ATOM 909 O O . PRO A 1 106 ? -4.587 -10.683 -13.128 1.00 89.75 106 PRO A O 1
ATOM 912 N N . GLY A 1 107 ? -3.837 -12.378 -14.394 1.00 91.12 107 GLY A N 1
ATOM 913 C CA . GLY A 1 107 ? -4.559 -13.444 -13.691 1.00 91.12 107 GLY A CA 1
ATOM 914 C C . GLY A 1 107 ? -3.705 -14.325 -12.777 1.00 91.12 107 GLY A C 1
ATOM 915 O O . GLY A 1 107 ? -4.246 -15.234 -12.151 1.00 91.12 107 GLY A O 1
ATOM 916 N N . ALA A 1 108 ? -2.388 -14.113 -12.701 1.00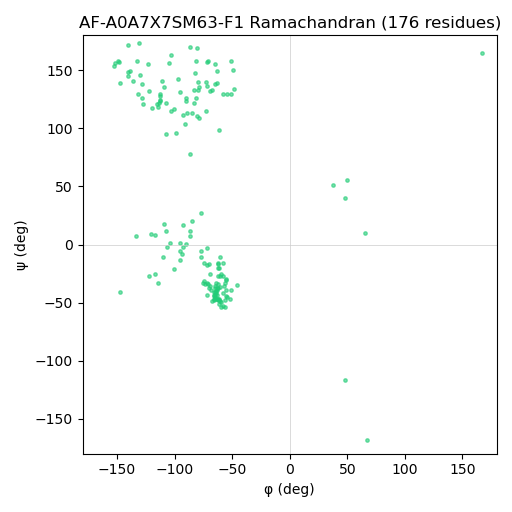 93.31 108 ALA A N 1
ATOM 917 C CA . ALA A 1 108 ? -1.492 -14.991 -11.951 1.00 93.31 108 ALA A CA 1
ATOM 918 C C . ALA A 1 108 ? -0.411 -14.219 -11.192 1.00 93.31 108 ALA A C 1
ATOM 920 O O . ALA A 1 108 ? 0.090 -13.186 -11.632 1.00 93.31 108 ALA A O 1
ATOM 921 N N . TRP A 1 109 ? 0.000 -14.766 -10.051 1.00 94.69 109 TRP A N 1
ATOM 922 C CA . TRP A 1 109 ? 1.065 -14.218 -9.215 1.00 94.69 109 T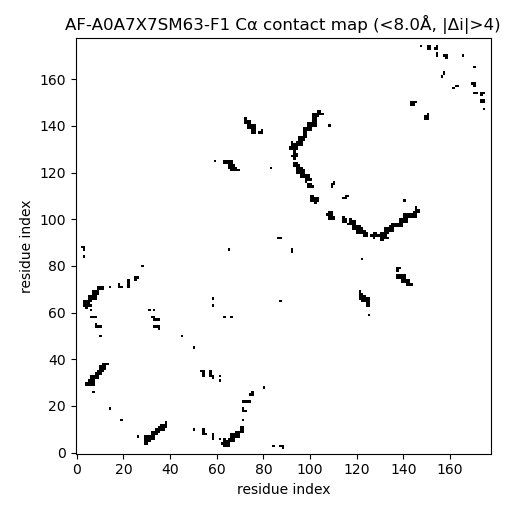RP A CA 1
ATOM 923 C C . TRP A 1 109 ? 2.050 -15.299 -8.790 1.00 94.69 109 TRP A C 1
ATOM 925 O O . TRP A 1 109 ? 1.720 -16.482 -8.694 1.00 94.69 109 TRP A O 1
ATOM 935 N N . ARG A 1 110 ? 3.262 -14.873 -8.431 1.00 91.31 110 ARG A N 1
ATOM 936 C CA . ARG A 1 110 ? 4.283 -15.766 -7.879 1.00 91.31 110 ARG A CA 1
ATOM 937 C C . ARG A 1 110 ? 4.049 -16.011 -6.394 1.00 91.31 110 ARG A C 1
ATOM 939 O O . ARG A 1 110 ? 3.951 -15.082 -5.586 1.00 91.31 110 ARG A O 1
ATOM 946 N N . ALA A 1 111 ? 3.983 -17.284 -6.022 1.00 92.31 111 ALA A N 1
ATOM 947 C CA . ALA A 1 111 ? 3.830 -17.738 -4.640 1.00 92.31 111 ALA A CA 1
ATOM 948 C C . ALA A 1 111 ? 4.802 -18.872 -4.268 1.00 92.31 111 ALA A C 1
ATOM 950 O O . ALA A 1 111 ? 4.735 -19.413 -3.167 1.00 92.31 111 ALA A O 1
ATOM 951 N N . ASP A 1 112 ? 5.738 -19.203 -5.148 1.00 90.31 112 ASP A N 1
ATOM 952 C CA . ASP A 1 112 ? 6.796 -20.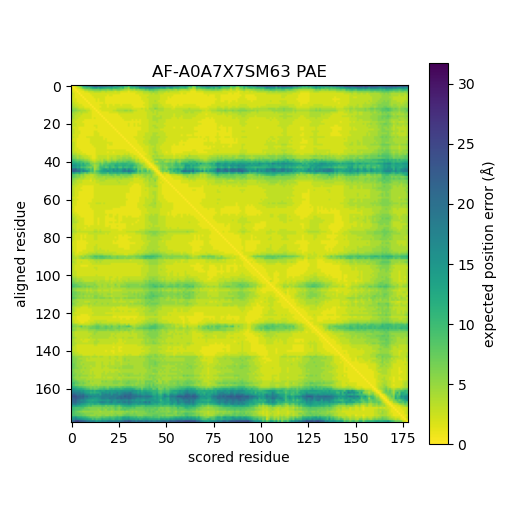185 -4.944 1.00 90.31 112 ASP A CA 1
ATOM 953 C C . ASP A 1 112 ? 7.982 -19.604 -4.155 1.00 90.31 112 ASP A C 1
ATOM 955 O O . ASP A 1 112 ? 8.204 -18.392 -4.093 1.00 90.31 112 ASP A O 1
ATOM 959 N N . GLY A 1 113 ? 8.766 -20.484 -3.528 1.00 87.94 113 GLY A N 1
ATOM 960 C CA . GLY A 1 113 ? 10.075 -20.155 -2.957 1.00 87.94 113 GLY A CA 1
ATOM 961 C C . GLY A 1 113 ? 10.108 -18.885 -2.094 1.00 87.94 113 GLY A C 1
ATOM 962 O O . GLY A 1 113 ? 9.514 -18.820 -1.015 1.00 87.94 113 GLY A O 1
ATOM 963 N N . VAL A 1 114 ? 10.875 -17.885 -2.543 1.00 85.50 114 VAL A N 1
ATOM 964 C CA . VAL A 1 114 ? 11.011 -16.586 -1.860 1.00 85.50 114 VAL A CA 1
ATOM 965 C C . VAL A 1 114 ? 9.773 -15.703 -2.034 1.00 85.50 114 VAL A C 1
ATOM 967 O O . VAL A 1 114 ? 9.443 -14.952 -1.116 1.00 85.50 114 VAL A O 1
ATOM 970 N N . TRP A 1 115 ? 9.069 -15.816 -3.164 1.00 89.50 115 TRP A N 1
ATOM 971 C CA . TRP A 1 115 ? 7.865 -15.047 -3.480 1.00 89.50 115 TRP A CA 1
ATOM 972 C C . TRP A 1 115 ? 6.736 -15.364 -2.503 1.00 89.50 115 TRP A C 1
ATOM 974 O O . TRP A 1 115 ? 6.180 -14.459 -1.885 1.00 89.50 115 TRP A O 1
ATOM 984 N N . GLY A 1 116 ? 6.495 -16.653 -2.244 1.00 91.12 116 GLY A N 1
ATOM 985 C CA . GLY A 1 116 ? 5.452 -17.115 -1.320 1.00 91.12 116 GLY A CA 1
ATOM 986 C C . GLY A 1 116 ? 5.608 -16.658 0.128 1.00 91.12 116 GLY A C 1
ATOM 987 O O . GLY A 1 116 ? 4.638 -16.648 0.887 1.00 91.12 116 GLY A O 1
ATOM 988 N N . ARG A 1 117 ? 6.825 -16.266 0.521 1.00 91.75 117 ARG A N 1
ATOM 989 C CA . ARG A 1 117 ? 7.160 -15.847 1.890 1.00 91.75 117 ARG A CA 1
ATOM 990 C C . ARG A 1 117 ? 7.051 -14.338 2.097 1.00 91.75 117 ARG A C 1
ATOM 992 O O . ARG A 1 117 ? 7.193 -13.881 3.233 1.00 91.75 117 ARG A O 1
ATOM 999 N N . LYS A 1 118 ? 6.835 -13.550 1.037 1.00 93.31 118 LYS A N 1
ATOM 1000 C CA . LYS A 1 118 ? 6.784 -12.090 1.149 1.00 93.31 118 LYS A CA 1
ATOM 1001 C C . LYS A 1 118 ? 5.539 -11.657 1.918 1.00 93.31 118 LYS A C 1
ATOM 1003 O O . LYS A 1 118 ? 4.420 -12.100 1.664 1.00 93.31 118 LYS A O 1
ATOM 1008 N N . ARG A 1 119 ? 5.749 -10.761 2.879 1.00 96.12 119 ARG A N 1
ATOM 1009 C CA . ARG A 1 119 ? 4.691 -10.178 3.704 1.00 96.12 119 ARG A CA 1
ATOM 1010 C C . ARG A 1 119 ? 4.929 -8.688 3.899 1.00 96.12 119 ARG A C 1
ATOM 1012 O O . ARG A 1 119 ? 6.078 -8.244 3.965 1.00 96.12 119 ARG A O 1
ATOM 1019 N N . ARG A 1 120 ? 3.850 -7.917 4.043 1.00 96.75 120 ARG A N 1
ATOM 1020 C CA . ARG A 1 120 ? 3.905 -6.475 4.326 1.00 96.75 120 ARG A CA 1
ATOM 1021 C C . ARG A 1 120 ? 2.968 -6.121 5.473 1.00 96.75 120 ARG A C 1
ATOM 1023 O O . ARG A 1 120 ? 1.796 -6.483 5.470 1.00 96.75 120 ARG A O 1
ATOM 1030 N N . THR A 1 121 ? 3.487 -5.402 6.467 1.00 97.31 121 THR A N 1
ATOM 1031 C CA . THR A 1 121 ? 2.647 -4.720 7.459 1.00 97.31 121 THR A CA 1
ATOM 1032 C C . THR A 1 121 ? 2.152 -3.422 6.840 1.00 97.31 121 THR A C 1
ATOM 1034 O O . THR A 1 121 ? 2.958 -2.523 6.605 1.00 97.31 121 THR A O 1
ATOM 1037 N N . ARG A 1 122 ? 0.853 -3.350 6.549 1.00 97.62 122 ARG A N 1
ATOM 1038 C CA . ARG A 1 122 ? 0.247 -2.235 5.800 1.00 97.62 122 ARG A CA 1
ATOM 1039 C C . ARG A 1 122 ? -0.855 -1.532 6.571 1.00 97.62 122 ARG A C 1
ATOM 1041 O O . ARG A 1 122 ? -1.037 -0.341 6.392 1.00 97.62 122 ARG A O 1
ATOM 1048 N N . PHE A 1 123 ? -1.519 -2.231 7.486 1.00 98.44 123 PHE A N 1
ATOM 1049 C CA . PHE A 1 123 ? -2.637 -1.687 8.244 1.00 98.44 123 PHE A CA 1
ATOM 1050 C C . PHE A 1 123 ? -2.273 -1.584 9.727 1.00 98.44 123 PHE A C 1
ATOM 1052 O O . PHE A 1 123 ? -1.924 -2.591 10.351 1.00 98.44 123 PHE A O 1
ATOM 1059 N N . PHE A 1 124 ? -2.266 -0.378 10.292 1.00 98.19 124 PHE A N 1
ATOM 1060 C CA . PHE A 1 124 ? -1.816 -0.163 11.668 1.00 98.19 124 PHE A CA 1
ATOM 1061 C C . PHE A 1 124 ? -2.464 1.035 12.354 1.00 98.19 124 PHE A C 1
ATOM 1063 O O . PHE A 1 124 ? -2.852 2.004 11.715 1.00 98.19 124 PHE A O 1
ATOM 1070 N N . ARG A 1 125 ? -2.490 0.991 13.686 1.00 97.62 125 ARG A N 1
ATOM 1071 C CA . ARG A 1 125 ? -2.849 2.126 14.538 1.00 97.62 125 ARG A CA 1
ATOM 1072 C C . ARG A 1 125 ? -1.634 3.033 14.743 1.00 97.62 125 ARG A C 1
ATOM 1074 O O . ARG A 1 125 ? -0.562 2.502 15.070 1.00 97.62 125 ARG A O 1
ATOM 1081 N N . PRO A 1 126 ? -1.761 4.363 14.601 1.00 96.31 126 PRO A N 1
ATOM 1082 C CA . PRO A 1 126 ? -0.645 5.287 14.810 1.00 96.31 126 PRO A CA 1
ATOM 1083 C C . PRO A 1 126 ? 0.028 5.165 16.187 1.00 96.31 126 PRO A C 1
ATOM 1085 O O . PRO A 1 126 ? 1.255 5.211 16.296 1.00 96.31 126 PRO A O 1
ATOM 1088 N N . ASP A 1 127 ? -0.771 4.949 17.230 1.00 92.06 127 ASP A N 1
ATOM 1089 C CA . ASP A 1 127 ? -0.370 4.834 18.637 1.00 92.06 127 ASP A CA 1
ATOM 1090 C C . ASP A 1 127 ? -0.168 3.376 19.106 1.00 92.06 127 ASP A C 1
ATOM 1092 O O . ASP A 1 127 ? 0.467 3.110 20.132 1.00 92.06 127 ASP A O 1
ATOM 1096 N N . GLY A 1 128 ? -0.619 2.400 18.314 1.00 91.06 128 GLY A N 1
ATOM 1097 C CA . GLY A 1 128 ? -0.677 0.979 18.668 1.00 91.06 128 GLY A CA 1
ATOM 1098 C C . GLY A 1 128 ? 0.650 0.223 18.615 1.00 91.06 128 GLY A C 1
ATOM 1099 O O . GLY A 1 128 ? 0.662 -0.986 18.394 1.00 91.06 128 GLY A O 1
ATOM 1100 N N . ARG A 1 129 ? 1.791 0.897 18.798 1.00 88.12 129 ARG A N 1
ATOM 1101 C CA . ARG A 1 129 ? 3.126 0.265 18.752 1.00 88.12 129 ARG A CA 1
ATOM 1102 C C . ARG A 1 129 ? 3.328 -0.826 19.812 1.00 88.12 129 ARG A C 1
ATOM 1104 O O . ARG A 1 129 ? 4.112 -1.740 19.586 1.00 88.12 129 ARG A O 1
ATOM 1111 N N . HIS A 1 130 ? 2.611 -0.720 20.928 1.00 92.50 130 HIS A N 1
ATOM 1112 C CA . HIS A 1 130 ? 2.624 -1.650 22.059 1.00 92.50 130 HIS A CA 1
ATOM 1113 C C . HIS A 1 130 ? 1.505 -2.708 21.984 1.00 92.50 130 HIS A C 1
ATOM 1115 O O . HIS A 1 130 ? 1.439 -3.601 22.824 1.00 92.50 130 HIS A O 1
ATOM 1121 N N . LEU A 1 131 ? 0.607 -2.603 21.000 1.00 95.88 131 LEU A N 1
ATOM 1122 C CA . LEU A 1 131 ? -0.517 -3.517 20.820 1.00 95.88 131 LEU A CA 1
ATOM 1123 C C . LEU A 1 131 ? -0.117 -4.750 19.998 1.00 95.88 131 LEU A C 1
ATOM 1125 O O . LEU A 1 131 ? 0.960 -4.818 19.398 1.00 95.88 131 LEU A O 1
ATOM 1129 N N . ALA A 1 132 ? -1.015 -5.736 19.948 1.00 96.25 132 ALA A N 1
ATOM 1130 C CA . ALA A 1 132 ? -0.760 -6.994 19.264 1.00 96.25 132 ALA A CA 1
ATOM 1131 C C . ALA A 1 132 ? -0.545 -6.801 17.754 1.00 96.25 132 ALA A C 1
ATOM 1133 O O . ALA A 1 132 ? -1.142 -5.931 17.110 1.00 96.25 132 ALA A O 1
ATOM 1134 N N . ARG A 1 133 ? 0.282 -7.674 17.176 1.00 97.19 133 ARG A N 1
ATOM 1135 C CA . ARG A 1 133 ? 0.519 -7.767 15.732 1.00 97.19 133 ARG A CA 1
ATOM 1136 C C . ARG A 1 133 ? -0.122 -9.054 15.227 1.00 97.19 133 ARG A C 1
ATOM 1138 O O . ARG A 1 133 ? 0.043 -10.095 15.856 1.00 97.19 133 ARG A O 1
ATOM 1145 N N . ARG A 1 134 ? -0.827 -9.000 14.098 1.00 96.50 134 ARG A N 1
ATOM 1146 C CA . ARG A 1 134 ? -1.487 -10.173 13.508 1.00 96.50 134 ARG A CA 1
ATOM 1147 C C . ARG A 1 134 ? -1.103 -10.338 12.047 1.00 96.50 134 ARG A C 1
ATOM 1149 O O . ARG A 1 134 ? -1.273 -9.426 11.246 1.00 96.50 134 ARG A O 1
ATOM 1156 N N . ALA A 1 135 ? -0.612 -11.519 11.699 1.00 97.62 135 ALA A N 1
ATOM 1157 C CA . ALA A 1 135 ? -0.585 -11.972 10.318 1.00 97.62 135 ALA A CA 1
ATOM 1158 C C . ALA A 1 135 ? -1.982 -12.479 9.942 1.00 97.62 135 ALA A C 1
ATOM 1160 O O . ALA A 1 135 ? -2.594 -13.214 10.717 1.00 97.62 135 ALA A O 1
ATOM 1161 N N . VAL A 1 136 ? -2.494 -12.060 8.789 1.00 97.38 136 VAL A N 1
ATOM 1162 C CA . VAL A 1 136 ? -3.792 -12.504 8.268 1.00 97.38 136 VAL A CA 1
ATOM 1163 C C . VAL A 1 136 ? -3.623 -13.110 6.888 1.00 97.38 136 VAL A C 1
ATOM 1165 O O . VAL A 1 136 ? -2.650 -12.809 6.188 1.00 97.38 136 VAL A O 1
ATOM 1168 N N . ASP A 1 137 ? -4.567 -13.971 6.535 1.00 97.06 137 ASP A N 1
ATOM 1169 C CA . ASP A 1 137 ? -4.688 -14.537 5.200 1.00 97.06 137 ASP A CA 1
ATOM 1170 C C . ASP A 1 137 ? -5.514 -13.584 4.327 1.00 97.06 137 ASP A C 1
ATOM 1172 O O . ASP A 1 137 ? -6.732 -13.713 4.188 1.00 97.06 137 ASP A O 1
ATOM 1176 N N . LEU A 1 138 ? -4.824 -12.526 3.898 1.00 98.06 138 LEU A N 1
ATOM 1177 C CA . LEU A 1 138 ? -5.255 -11.556 2.899 1.00 98.06 138 LEU A CA 1
ATOM 1178 C C . LEU A 1 138 ? -4.075 -11.291 1.972 1.00 98.06 138 LEU A C 1
ATOM 1180 O O . LEU A 1 138 ? -2.934 -11.165 2.449 1.00 98.06 138 LEU A O 1
ATOM 1184 N N . ASN A 1 139 ? -4.352 -11.155 0.681 1.00 98.06 139 ASN A N 1
ATOM 1185 C CA . ASN A 1 139 ? -3.357 -10.820 -0.321 1.00 98.06 139 ASN A CA 1
ATOM 1186 C C . ASN A 1 139 ? -3.350 -9.324 -0.650 1.00 98.06 139 ASN A C 1
ATOM 1188 O O . ASN A 1 139 ? -4.381 -8.655 -0.714 1.00 98.06 139 ASN A O 1
ATOM 1192 N N . ILE A 1 140 ? -2.139 -8.824 -0.870 1.00 97.88 140 ILE A N 1
ATOM 1193 C CA . ILE A 1 140 ? -1.862 -7.593 -1.595 1.00 97.88 140 ILE A CA 1
ATOM 1194 C C . ILE A 1 140 ? -1.158 -8.002 -2.875 1.00 97.88 140 ILE A C 1
ATOM 1196 O O . ILE A 1 140 ? -0.107 -8.643 -2.810 1.00 97.88 140 ILE A O 1
ATOM 1200 N N . TYR A 1 141 ? -1.711 -7.618 -4.010 1.00 97.44 141 TYR A N 1
ATOM 1201 C CA . TYR A 1 141 ? -1.131 -7.813 -5.324 1.00 97.44 141 TYR A CA 1
ATOM 1202 C C . TYR A 1 141 ? -0.261 -6.616 -5.682 1.00 97.44 141 TYR A C 1
ATOM 1204 O O . TYR A 1 141 ? -0.721 -5.481 -5.654 1.00 97.44 141 TYR A O 1
ATOM 1212 N N . HIS A 1 142 ? 1.006 -6.857 -5.987 1.00 95.94 142 HIS A N 1
ATOM 1213 C CA . HIS A 1 142 ? 1.950 -5.834 -6.414 1.00 95.94 142 HIS A CA 1
ATOM 1214 C C . HIS A 1 142 ? 2.145 -5.941 -7.923 1.00 95.94 142 HIS A C 1
ATOM 1216 O O . HIS A 1 142 ? 2.653 -6.948 -8.423 1.00 95.94 142 HIS A O 1
ATOM 1222 N N . LEU A 1 143 ? 1.721 -4.897 -8.630 1.00 95.12 143 LEU A N 1
ATOM 1223 C CA . LEU A 1 143 ? 1.644 -4.815 -10.090 1.00 95.12 143 LEU A CA 1
ATOM 1224 C C . LEU A 1 143 ? 3.023 -4.699 -10.742 1.00 95.12 143 LEU A C 1
ATOM 1226 O O . LEU A 1 143 ? 3.190 -4.975 -11.921 1.00 95.12 143 LEU A O 1
ATOM 1230 N N . LYS A 1 144 ? 4.049 -4.328 -9.979 1.00 91.00 144 LYS A N 1
ATOM 1231 C CA . LYS A 1 144 ? 5.368 -3.977 -10.512 1.00 91.00 144 LYS A CA 1
ATOM 1232 C C . LYS A 1 144 ? 6.111 -5.098 -11.245 1.00 91.00 144 LYS A C 1
ATOM 1234 O O . LYS A 1 144 ? 7.106 -4.832 -11.912 1.00 91.00 144 LYS A O 1
ATOM 1239 N N . MET A 1 145 ? 5.677 -6.340 -11.065 1.00 91.44 145 MET A N 1
ATOM 1240 C CA . MET A 1 145 ? 6.279 -7.518 -11.687 1.00 91.44 145 MET A CA 1
ATOM 1241 C C . MET A 1 145 ? 5.449 -8.060 -12.864 1.00 91.44 145 MET A C 1
ATOM 1243 O O . MET A 1 145 ? 5.858 -9.049 -13.464 1.00 91.44 145 MET A O 1
ATOM 1247 N N . ILE A 1 146 ? 4.322 -7.421 -13.206 1.00 93.62 146 ILE A N 1
ATOM 1248 C CA . ILE A 1 146 ? 3.403 -7.911 -14.242 1.00 93.62 146 ILE A CA 1
ATOM 1249 C C . ILE A 1 146 ? 4.016 -7.831 -15.647 1.00 93.62 146 ILE A C 1
ATOM 1251 O O . ILE A 1 146 ? 3.892 -8.771 -16.421 1.00 93.62 146 ILE A O 1
ATOM 1255 N N . GLU A 1 147 ? 4.752 -6.754 -15.938 1.00 92.81 147 GLU A N 1
ATOM 1256 C CA . GLU A 1 147 ? 5.410 -6.551 -17.233 1.00 92.81 147 GLU A CA 1
ATOM 1257 C C . GLU A 1 147 ? 6.831 -7.137 -17.224 1.00 92.81 147 GLU A C 1
ATOM 1259 O O . GLU A 1 147 ? 7.629 -6.752 -16.356 1.00 92.81 147 GLU A O 1
ATOM 1264 N N . PRO A 1 148 ? 7.198 -8.019 -18.173 1.00 92.94 148 PRO A N 1
ATOM 1265 C CA . PRO A 1 148 ? 8.550 -8.575 -18.285 1.00 92.94 148 PRO A CA 1
ATOM 1266 C C . PRO A 1 148 ? 9.664 -7.516 -18.294 1.00 92.94 148 PRO A C 1
ATOM 1268 O O . PRO A 1 148 ? 10.698 -7.689 -17.643 1.00 92.94 148 PRO A O 1
ATOM 1271 N N . GLU A 1 149 ? 9.444 -6.386 -18.961 1.00 93.31 149 GLU A N 1
ATOM 1272 C CA . GLU A 1 149 ? 10.397 -5.279 -19.075 1.00 93.31 149 GLU A CA 1
ATOM 1273 C C . GLU A 1 149 ? 10.672 -4.649 -17.705 1.00 93.31 149 GLU A C 1
ATOM 1275 O O . GLU A 1 149 ? 11.827 -4.402 -17.341 1.00 93.31 149 GLU A O 1
ATOM 1280 N N . ASN A 1 150 ? 9.626 -4.471 -16.890 1.00 91.94 150 ASN A N 1
ATOM 1281 C CA . ASN A 1 150 ? 9.763 -3.983 -15.519 1.00 91.94 150 ASN A CA 1
ATOM 1282 C C . ASN A 1 150 ? 10.569 -4.966 -14.663 1.00 91.94 150 ASN A C 1
ATOM 1284 O O . ASN A 1 150 ? 11.373 -4.546 -13.825 1.00 91.94 150 ASN A O 1
ATOM 1288 N N . ARG A 1 151 ? 10.394 -6.276 -14.872 1.00 92.94 151 ARG A N 1
ATOM 1289 C CA . ARG A 1 151 ? 11.158 -7.311 -14.158 1.00 92.94 151 ARG A CA 1
ATOM 1290 C C . ARG A 1 151 ? 12.641 -7.252 -14.509 1.00 92.94 151 ARG A C 1
ATOM 1292 O O . ARG A 1 151 ? 13.476 -7.242 -13.599 1.00 92.94 151 ARG A O 1
ATOM 1299 N N . ALA A 1 152 ? 12.960 -7.157 -15.799 1.00 93.62 152 ALA A N 1
ATOM 1300 C CA . ALA A 1 152 ? 14.328 -7.058 -16.298 1.00 93.62 152 ALA A CA 1
ATOM 1301 C C . ALA A 1 152 ? 15.031 -5.792 -15.786 1.00 93.62 152 ALA A C 1
ATOM 1303 O O . ALA A 1 152 ? 16.137 -5.865 -15.241 1.00 93.62 152 ALA A O 1
ATOM 1304 N N . GLU A 1 153 ? 14.366 -4.638 -15.861 1.00 92.69 153 GLU A N 1
ATOM 1305 C CA . GLU A 1 153 ? 14.935 -3.379 -15.377 1.00 92.69 153 GLU A CA 1
ATOM 1306 C C . GLU A 1 153 ? 15.146 -3.399 -13.859 1.00 92.69 153 GLU A C 1
ATOM 1308 O O . GLU A 1 153 ? 16.191 -2.987 -13.349 1.00 92.69 153 GLU A O 1
ATOM 1313 N N . ARG A 1 154 ? 14.196 -3.963 -13.105 1.00 90.19 154 ARG A N 1
ATOM 1314 C CA . ARG A 1 154 ? 14.354 -4.132 -11.655 1.00 90.19 154 ARG A CA 1
ATOM 1315 C C . ARG A 1 154 ? 15.502 -5.061 -11.312 1.00 90.19 154 ARG A C 1
ATOM 1317 O O . ARG A 1 154 ? 16.275 -4.725 -10.416 1.00 90.19 154 ARG A O 1
ATOM 1324 N N . GLN A 1 155 ? 15.647 -6.187 -12.008 1.00 91.38 155 GLN A N 1
ATOM 1325 C CA . GLN A 1 155 ? 16.797 -7.071 -11.835 1.00 91.38 155 GLN A CA 1
ATOM 1326 C C . GLN A 1 155 ? 18.103 -6.304 -12.060 1.00 91.38 155 GLN A C 1
ATOM 1328 O O . GLN A 1 155 ? 19.006 -6.391 -11.221 1.00 91.38 155 GLN A O 1
ATOM 1333 N N . ARG A 1 156 ? 18.192 -5.525 -13.146 1.00 92.31 156 ARG A N 1
ATOM 1334 C CA . ARG A 1 156 ? 19.374 -4.728 -13.496 1.00 92.31 156 ARG A CA 1
ATOM 1335 C C . ARG A 1 156 ? 19.713 -3.713 -12.404 1.00 92.31 156 ARG A C 1
ATOM 1337 O O . ARG A 1 156 ? 20.828 -3.734 -11.882 1.00 92.31 156 ARG A O 1
ATOM 1344 N N . VAL A 1 157 ? 18.749 -2.880 -12.003 1.00 89.19 157 VAL A N 1
ATOM 1345 C CA . VAL A 1 157 ? 18.929 -1.846 -10.966 1.00 89.19 157 VAL A CA 1
ATOM 1346 C C . VAL A 1 157 ? 19.301 -2.465 -9.621 1.00 89.19 157 VAL A C 1
ATOM 1348 O O . VAL A 1 157 ? 20.241 -2.012 -8.968 1.00 89.19 157 VAL A O 1
ATOM 1351 N N . HIS A 1 158 ? 18.594 -3.514 -9.200 1.00 87.38 158 HIS A N 1
ATOM 1352 C CA . HIS A 1 158 ? 18.858 -4.169 -7.923 1.00 87.38 158 HIS A CA 1
ATOM 1353 C C . HIS A 1 158 ? 20.237 -4.839 -7.892 1.00 87.38 158 HIS A C 1
ATOM 1355 O O . HIS A 1 158 ? 20.919 -4.750 -6.871 1.00 87.38 158 HIS A O 1
ATOM 1361 N N . THR A 1 159 ? 20.666 -5.438 -9.006 1.00 87.88 159 THR A N 1
ATOM 1362 C CA . THR A 1 159 ? 22.005 -6.025 -9.155 1.00 87.88 159 THR A CA 1
ATOM 1363 C C . THR A 1 159 ? 23.095 -4.960 -9.096 1.00 87.88 159 THR A C 1
ATOM 1365 O O . THR A 1 159 ? 24.044 -5.124 -8.335 1.00 87.88 159 THR A O 1
ATOM 1368 N N . LEU A 1 160 ? 22.942 -3.853 -9.830 1.00 87.62 160 LEU A N 1
ATOM 1369 C CA . LEU A 1 160 ? 23.941 -2.782 -9.885 1.00 87.62 160 LEU A CA 1
ATOM 1370 C C . LEU A 1 160 ? 24.101 -2.064 -8.540 1.00 87.62 160 LEU A C 1
ATOM 1372 O O . LEU A 1 160 ? 25.215 -1.831 -8.083 1.00 87.62 160 LEU A O 1
ATOM 1376 N N . ALA A 1 161 ? 22.984 -1.709 -7.906 1.00 82.62 161 ALA A N 1
ATOM 1377 C CA . ALA A 1 161 ? 22.992 -0.878 -6.706 1.00 82.62 161 ALA A CA 1
ATOM 1378 C C . ALA A 1 161 ? 23.016 -1.685 -5.397 1.00 82.62 161 ALA A C 1
ATOM 1380 O O . ALA A 1 161 ? 23.005 -1.083 -4.325 1.00 82.62 161 ALA A O 1
ATOM 1381 N N . ASN A 1 162 ? 22.975 -3.025 -5.466 1.00 76.25 162 ASN A N 1
ATOM 1382 C CA . ASN A 1 162 ? 22.797 -3.931 -4.324 1.00 76.25 162 ASN A CA 1
ATOM 1383 C C . ASN A 1 162 ? 21.817 -3.369 -3.280 1.00 76.25 162 ASN A C 1
ATOM 1385 O O . ASN A 1 162 ? 22.117 -3.245 -2.094 1.00 76.25 162 ASN A O 1
ATOM 1389 N N . THR A 1 163 ? 20.637 -2.960 -3.751 1.00 68.94 163 THR A N 1
ATOM 1390 C CA . THR A 1 163 ? 19.706 -2.102 -2.987 1.00 68.94 163 THR A CA 1
ATOM 1391 C C . THR A 1 163 ? 19.214 -2.704 -1.660 1.00 68.94 163 THR A C 1
ATOM 1393 O O . THR A 1 163 ? 18.551 -2.019 -0.881 1.00 68.94 163 THR A O 1
ATOM 1396 N N . TRP A 1 164 ? 19.478 -3.993 -1.424 1.00 69.38 164 TRP A N 1
ATOM 1397 C CA . TRP A 1 164 ? 19.336 -4.653 -0.133 1.00 69.38 164 TRP A CA 1
ATOM 1398 C C . TRP A 1 164 ? 20.309 -5.837 -0.033 1.00 69.38 164 TRP A C 1
ATOM 1400 O O . TRP A 1 164 ? 20.627 -6.459 -1.045 1.00 69.38 164 TRP A O 1
ATOM 1410 N N . ASP A 1 165 ? 20.715 -6.200 1.190 1.00 64.44 165 ASP A N 1
ATOM 1411 C CA . ASP A 1 165 ? 21.502 -7.413 1.457 1.00 64.44 165 ASP A CA 1
ATOM 1412 C C . ASP A 1 165 ? 20.710 -8.665 1.042 1.00 64.44 165 ASP A C 1
ATOM 1414 O O . ASP A 1 165 ? 19.803 -9.131 1.739 1.00 64.44 165 ASP A O 1
ATOM 1418 N N . ASN A 1 166 ? 21.014 -9.190 -0.147 1.00 66.50 166 ASN A N 1
ATOM 1419 C CA . ASN A 1 166 ? 20.373 -10.381 -0.698 1.00 66.50 166 ASN A CA 1
ATOM 1420 C C . ASN A 1 166 ? 21.054 -11.687 -0.251 1.00 66.50 166 ASN A C 1
ATOM 1422 O O . ASN A 1 166 ? 20.757 -12.745 -0.812 1.00 66.50 166 ASN A O 1
ATOM 1426 N N . ARG A 1 167 ? 21.956 -11.640 0.746 1.00 68.50 167 ARG A N 1
ATOM 1427 C CA . ARG A 1 167 ? 22.716 -12.793 1.257 1.00 68.50 167 ARG A CA 1
ATOM 1428 C C . ARG A 1 167 ? 23.354 -13.629 0.142 1.00 68.50 167 ARG A C 1
ATOM 1430 O O . ARG A 1 167 ? 23.319 -14.857 0.192 1.00 68.50 167 ARG A O 1
ATOM 1437 N N . ARG A 1 168 ? 23.891 -12.965 -0.888 1.00 72.50 168 ARG A N 1
ATOM 1438 C CA . ARG A 1 168 ? 24.520 -13.571 -2.079 1.00 72.50 168 ARG A CA 1
ATOM 1439 C C . ARG A 1 168 ? 23.582 -14.377 -2.988 1.00 72.50 168 ARG A C 1
ATOM 1441 O O . ARG A 1 168 ? 24.060 -15.026 -3.909 1.00 72.50 168 ARG A O 1
ATOM 1448 N N . ARG A 1 169 ? 22.258 -14.332 -2.787 1.00 75.94 169 ARG A N 1
ATOM 1449 C CA . ARG A 1 169 ? 21.293 -15.011 -3.679 1.00 75.94 169 ARG A CA 1
ATOM 1450 C C . ARG A 1 169 ? 21.174 -14.356 -5.056 1.00 75.94 169 ARG A C 1
ATOM 1452 O O . ARG A 1 169 ? 20.627 -14.968 -5.967 1.00 75.94 169 ARG A O 1
ATOM 1459 N N . GLY A 1 170 ? 21.645 -13.117 -5.200 1.00 84.12 170 GLY A N 1
ATOM 1460 C CA . GLY A 1 170 ? 21.455 -12.341 -6.421 1.00 84.12 170 GLY A CA 1
ATOM 1461 C C . GLY A 1 170 ? 19.989 -11.964 -6.658 1.00 84.12 170 GLY A C 1
ATOM 1462 O O . GLY A 1 170 ? 19.127 -12.107 -5.786 1.00 84.12 170 GLY A O 1
ATOM 1463 N N . PHE A 1 171 ? 19.718 -11.468 -7.864 1.00 87.44 171 PHE A N 1
ATOM 1464 C CA . PHE A 1 171 ? 18.389 -11.023 -8.297 1.00 87.44 171 PHE A CA 1
ATOM 1465 C C . PHE A 1 171 ? 17.864 -11.785 -9.522 1.00 87.44 171 PHE A C 1
ATOM 1467 O O . PHE A 1 171 ? 16.819 -11.427 -10.049 1.00 87.44 171 PHE A O 1
ATOM 1474 N N . ALA A 1 172 ? 18.545 -12.862 -9.939 1.00 87.69 172 ALA A N 1
ATOM 1475 C CA . ALA A 1 172 ? 18.161 -13.683 -11.095 1.00 87.69 172 ALA A CA 1
ATOM 1476 C C . ALA A 1 172 ? 16.726 -14.222 -11.014 1.00 87.69 172 ALA A C 1
ATOM 1478 O O . ALA A 1 172 ? 16.044 -14.343 -12.020 1.00 87.69 172 ALA A O 1
ATOM 1479 N N . TYR A 1 173 ? 16.233 -14.459 -9.799 1.00 85.88 173 TYR A N 1
ATOM 1480 C CA . TYR A 1 173 ? 14.871 -14.931 -9.569 1.00 85.88 173 TYR A CA 1
ATOM 1481 C C . TYR A 1 173 ? 13.777 -13.955 -10.051 1.00 85.88 173 TYR A C 1
ATOM 1483 O O . TYR A 1 173 ? 12.630 -14.369 -10.160 1.00 85.88 173 TYR A O 1
ATOM 1491 N N . MET A 1 174 ? 14.094 -12.677 -10.312 1.00 87.94 174 MET A N 1
ATOM 1492 C CA . MET A 1 174 ? 13.133 -11.661 -10.773 1.00 87.94 174 MET A CA 1
ATOM 1493 C C . MET A 1 174 ? 12.632 -11.887 -12.201 1.00 87.94 174 MET A C 1
ATOM 1495 O O . MET A 1 174 ? 11.531 -11.445 -12.508 1.00 87.94 174 MET A O 1
ATOM 1499 N N . THR A 1 175 ? 13.409 -12.566 -13.043 1.00 89.75 175 THR A N 1
ATOM 1500 C CA . THR A 1 175 ? 13.108 -12.824 -14.464 1.00 89.75 175 THR A CA 1
ATOM 1501 C C . THR A 1 175 ? 12.951 -14.313 -14.773 1.00 89.75 175 THR A C 1
ATOM 1503 O O . THR A 1 175 ? 12.838 -14.703 -15.926 1.00 89.75 175 THR A O 1
ATOM 1506 N N . ASP A 1 176 ? 12.927 -15.153 -13.740 1.00 86.38 176 ASP A N 1
ATOM 1507 C CA . ASP A 1 176 ? 12.759 -16.599 -13.862 1.00 86.38 176 ASP A CA 1
ATOM 1508 C C . ASP A 1 176 ? 11.308 -16.945 -14.237 1.00 86.38 176 ASP A C 1
ATOM 1510 O O . ASP A 1 176 ? 10.425 -16.698 -13.428 1.00 86.38 176 ASP A O 1
ATOM 1514 N N . GLU A 1 177 ? 11.047 -17.516 -15.415 1.00 82.25 177 GLU A N 1
ATOM 1515 C CA . GLU A 1 177 ? 9.696 -17.788 -15.966 1.00 82.25 177 GLU A CA 1
ATOM 1516 C C . GLU A 1 177 ? 9.051 -19.110 -15.493 1.00 82.25 177 GLU A C 1
ATOM 1518 O O . GLU A 1 177 ? 8.158 -19.635 -16.152 1.00 82.25 177 GLU A O 1
ATOM 1523 N N . ARG A 1 178 ? 9.516 -19.671 -14.371 1.00 67.69 178 ARG A N 1
ATOM 1524 C CA . ARG A 1 178 ? 8.972 -20.902 -13.759 1.00 67.69 178 ARG A CA 1
ATOM 1525 C C . ARG A 1 178 ? 7.456 -20.951 -13.607 1.00 67.69 178 ARG A C 1
ATOM 1527 O O . ARG A 1 178 ? 6.879 -19.956 -13.108 1.00 67.69 178 ARG A O 1
#

Secondary structure (DSSP, 8-state):
-PPPPEEEEEEESSS-HHHHHHHHHHTTTSS-EEEEE-TT--SPPPPHHHHHHHHHHHHHHT--SEEEE--TTEEE-TTHHHHHHHHHT-TTEEEEEEEEEEEEETTEEE-STTGGG-EEEEEE-SSGGGSEEEEEEEEEEEGGGSSHHHHHHHHHHHHHHT-S--TT--SGGGS---

Solvent-accessible surface area (backbone atoms only — not comparable to full-atom values): 10077 Å² total; per-residue (Å²): 132,84,81,72,40,34,28,36,30,38,58,48,56,83,73,56,67,70,47,50,51,53,34,48,60,74,46,61,84,49,75,45,76,21,75,38,81,50,57,92,58,85,69,77,83,66,61,68,65,59,54,51,51,51,40,49,49,52,36,53,78,67,66,45,56,26,36,38,51,54,54,56,55,43,42,66,46,86,68,44,60,62,55,52,53,63,50,60,71,40,86,64,57,11,37,35,27,30,35,39,29,42,22,50,42,101,89,43,58,46,57,57,83,72,42,49,67,36,65,44,76,34,40,31,28,88,82,27,81,88,40,43,74,42,80,49,100,44,53,31,39,30,52,66,41,35,47,70,68,47,19,50,52,47,30,51,52,41,59,74,64,54,79,57,94,55,84,86,68,69,45,68,77,58,68,57,87,124

Radius of gyration: 17.08 Å; Cα contacts (8 Å, |Δi|>4): 289; chains: 1; bounding box: 43×40×41 Å

Mean predicted aligned error: 4.36 Å

Foldseek 3Di:
DDQFAEEEFEEDAPDDPVLQVVQCVLVVLHNYYQYHYPNVDPDPDDDPVVVVVNSVVSRVVVVGQKYQYDYSQKGWDPCCSVVLSVVSPDPQEFWEKEQEWEAQAPPDTDCPDPNVPDIDTGMGGPPNPVGDYDYDHIYMYGDQLNDLVSLVVCLVVCQVVVPDPPVPPGSVVSNDPD

Nearest PDB structures (foldseek):
  2z87-assembly3_B  TM=5.127E-01  e=1.563E-02  Escherichia coli
  2z86-assembly1_A  TM=5.121E-01  e=4.360E-02  Escherichia coli
  3pkp-assembly2_L  TM=4.372E-01  e=6.405E-02  Salmonella enterica subsp. enterica serovar Typhimurium
  3pkp-assembly4_C  TM=4.368E-01  e=8.826E-02  Salmonella enterica subsp. enterica serovar Typhimurium
  8yrl-assembly1_B  TM=4.451E-01  e=1.147E+00  Aspergillus fumigatus CEA10